Protein AF-A0A915CEX6-F1 (afdb_monomer)

Radius of gyration: 20.71 Å; Cα contacts (8 Å, |Δi|>4): 321; chains: 1; bounding box: 56×35×57 Å

Organism: Parascaris univalens (NCBI:txid6257)

Nearest PDB structures (foldseek):
  6yc6-assembly1_C  TM=5.435E-01  e=3.334E-02  Corynebacterium glutamicum
  2xzw-assembly2_F  TM=5.847E-01  e=6.814E-02  Synechococcus elongatus PCC 7942 = FACHB-805
  2xzw-assembly3_G  TM=5.885E-01  e=1.991E-01  Synechococcus elongatus PCC 7942 = FACHB-805
  1hwu-assembly3_B  TM=5.154E-01  e=1.478E-01  Herbaspirillum seropedicae
  2cz4-assembly1_A  TM=5.686E-01  e=2.113E-01  Thermus thermophilus HB8

Sequence (239 aa):
MKGSFDDGPAKNQKSNPIGKWYQPWFFKYVRGIAEKGSTTIEYIPIRDYYRRYSRSIFWGIQDILPFGNNAIFRYLLGWSTPPKISLLKLTAAISPLRRLLDCSYVFQDFLLPIANLDEALRILHDEMKVYPLWLCPFNLPSTPGIVRQRSGRNIMYVDVGVYGKSEKINFKPKEAIQHMDKFLRDVAGMQMLYADMYMDRSEFWEMFDSSLYEWLRVKYGCRSAFPDVYEKSFHGARC

Secondary structure (DSSP, 8-state):
------SS--TT--B--TTSTTSPPHHHHHHHHHHHT-----B--HHHHHTTTTTTTTTTHHHH-GGGGSHHHHHHHGGGPSPPHHHHHHHHTSHHHHHHHHHHEEEEEEEEEGGGHHHHHHHHHHHT--SSEEEEEEEE-S--SSB--SSSS-EEEEEEEEEEE--STT--HHHHHHHHHHHHHHTT-EE-TTS-----HHHHHHHB-HHHHHHHHHHTTHHHHS--HHHHH------

InterPro domains:
  IPR040165 Delta(24)-sterol reductase [PTHR10801] (1-236)

Foldseek 3Di:
DDDDDDPDDDPPADADACQQQLHAQLVVVVVVVVVVVDDDDHHYPPVSVVCSCVQCVNPAVCVVPVCCRPNVNSVPPSVCGPPDVVVVVVCCPPVVSVVVCQQFWFWWKKKFFPVCVVVLVVLCCVQFVADDKDKDKDWDALDDDFFDDDDSHTTIIIIITGGDGGPDDRHGRVVSVVVSLVVCLVRLMDIDLQGADPDDPVSNCSRTPCPVVVVVCVVVVVPVVDDDSCVVSHDDRSD

Solvent-accessible surface area (backbone atoms only — not comparable to full-atom values): 13968 Å² total; per-residue (Å²): 140,86,87,77,92,73,99,64,59,57,99,92,53,66,70,48,69,64,66,43,48,57,46,60,48,48,67,61,48,53,46,59,44,59,76,66,73,56,94,82,89,82,38,58,48,67,71,31,61,78,46,46,34,60,54,27,57,60,61,52,42,43,80,80,37,71,64,54,73,36,67,68,45,11,64,77,52,23,78,61,49,51,70,58,68,70,59,57,50,54,59,53,62,41,64,74,55,29,53,54,43,58,47,37,41,44,65,44,44,40,35,30,42,50,89,48,45,69,61,50,54,50,51,45,49,77,51,42,38,51,73,71,70,42,78,47,78,45,79,45,67,66,58,95,54,56,63,48,79,90,76,84,48,70,43,56,27,26,38,43,32,39,56,40,61,43,73,47,82,87,51,51,56,68,62,38,48,54,53,50,52,51,52,24,54,78,63,68,11,39,70,52,69,87,33,87,46,86,67,52,74,67,62,49,52,69,34,29,32,57,66,68,55,52,52,50,29,62,77,70,55,33,71,83,76,44,80,52,70,64,66,73,30,54,48,76,73,89,117

Mean predicted aligned error: 6.28 Å

Structure (mmCIF, N/CA/C/O backbone):
data_AF-A0A915CEX6-F1
#
_entry.id   AF-A0A915CEX6-F1
#
loop_
_atom_site.group_PDB
_atom_site.id
_atom_site.type_symbol
_atom_site.label_atom_id
_atom_site.label_alt_id
_atom_site.label_comp_id
_atom_site.label_asym_id
_atom_site.label_entity_id
_atom_site.label_seq_id
_atom_site.pdbx_PDB_ins_code
_atom_site.Cartn_x
_atom_site.Cartn_y
_atom_site.Cartn_z
_atom_site.occupancy
_atom_site.B_iso_or_equiv
_atom_site.auth_seq_id
_atom_site.auth_comp_id
_atom_site.auth_asym_id
_atom_site.auth_atom_id
_atom_site.pdbx_PDB_model_num
ATOM 1 N N . MET A 1 1 ? -16.481 -4.895 5.272 1.00 80.25 1 MET A N 1
ATOM 2 C CA . MET A 1 1 ? -17.229 -3.643 5.528 1.00 80.25 1 MET A CA 1
ATOM 3 C C . MET A 1 1 ? -17.964 -3.273 4.250 1.00 80.25 1 MET A C 1
ATOM 5 O O . MET A 1 1 ? -17.347 -3.333 3.197 1.00 80.25 1 MET A O 1
ATOM 9 N N . LYS A 1 2 ? -19.260 -2.969 4.320 1.00 87.44 2 LYS A N 1
ATOM 10 C CA . LYS A 1 2 ? -20.064 -2.472 3.191 1.00 87.44 2 LYS A CA 1
ATOM 11 C C . LYS A 1 2 ? -20.638 -1.113 3.593 1.00 87.44 2 LYS A C 1
ATOM 13 O O . LYS A 1 2 ? -20.804 -0.878 4.788 1.00 87.44 2 LYS A O 1
ATOM 18 N N . GLY A 1 3 ? -20.915 -0.241 2.631 1.00 87.94 3 GLY A N 1
ATOM 19 C CA . GLY A 1 3 ? -21.497 1.070 2.904 1.00 87.94 3 GLY A CA 1
ATOM 20 C C . GLY A 1 3 ? -22.214 1.639 1.687 1.00 87.94 3 GLY A C 1
ATOM 21 O O . GLY A 1 3 ? -21.862 1.316 0.554 1.00 87.94 3 GLY A O 1
ATOM 22 N N . SER A 1 4 ? -23.210 2.476 1.948 1.00 91.81 4 SER A N 1
ATOM 23 C CA . SER A 1 4 ? -23.951 3.278 0.975 1.00 91.81 4 SER A CA 1
ATOM 24 C C . SER A 1 4 ? -23.970 4.731 1.445 1.00 91.81 4 SER A C 1
ATOM 26 O O . SER A 1 4 ? -23.850 4.996 2.642 1.00 91.81 4 SER A O 1
ATOM 28 N N . PHE A 1 5 ? -24.089 5.671 0.508 1.00 92.88 5 PHE A N 1
ATOM 29 C CA . PHE A 1 5 ? -24.341 7.066 0.860 1.00 92.88 5 PHE A CA 1
ATOM 30 C C . PHE A 1 5 ? -25.792 7.230 1.323 1.00 92.88 5 PHE A C 1
ATOM 32 O O . PHE A 1 5 ? -26.679 6.549 0.813 1.00 92.88 5 PHE A O 1
ATOM 39 N N . ASP A 1 6 ? -25.997 8.112 2.296 1.00 90.50 6 ASP A N 1
ATOM 40 C CA . ASP A 1 6 ? -27.293 8.430 2.894 1.00 90.50 6 ASP A CA 1
ATOM 41 C C . ASP A 1 6 ? -27.307 9.927 3.251 1.00 90.50 6 ASP A C 1
ATOM 43 O O . ASP A 1 6 ? -26.252 10.497 3.560 1.00 90.50 6 ASP A O 1
ATOM 47 N N . ASP A 1 7 ? -28.481 10.553 3.212 1.00 89.69 7 ASP A N 1
ATOM 48 C CA . ASP A 1 7 ? -28.683 11.967 3.545 1.00 89.69 7 ASP A CA 1
ATOM 49 C C . ASP A 1 7 ? -28.600 12.220 5.059 1.00 89.69 7 ASP A C 1
ATOM 51 O O . ASP A 1 7 ? -28.373 13.350 5.504 1.00 89.69 7 ASP A O 1
ATOM 55 N N . GLY A 1 8 ? -28.732 11.175 5.881 1.00 83.69 8 GLY A N 1
ATOM 56 C CA . GLY A 1 8 ? -28.522 11.283 7.319 1.00 83.69 8 GLY A CA 1
ATOM 57 C C . GLY A 1 8 ? -28.929 10.036 8.102 1.00 83.69 8 GLY A C 1
ATOM 58 O O . GLY A 1 8 ? -29.517 9.108 7.561 1.00 83.69 8 GLY A O 1
ATOM 59 N N . PRO A 1 9 ? -28.620 9.984 9.407 1.00 87.88 9 PRO A N 1
ATOM 60 C CA . PRO A 1 9 ? -29.082 8.890 10.247 1.00 87.88 9 PRO A CA 1
ATOM 61 C C . PRO A 1 9 ? -30.613 8.884 10.365 1.00 87.88 9 PRO A C 1
ATOM 63 O O . PRO A 1 9 ? -31.238 9.936 10.511 1.00 87.88 9 PRO A O 1
ATOM 66 N N . ALA A 1 10 ? -31.216 7.691 10.379 1.00 84.44 10 ALA A N 1
ATOM 67 C CA . ALA A 1 10 ? -32.634 7.527 10.697 1.00 84.44 10 ALA A CA 1
ATOM 68 C C . ALA A 1 10 ? -32.975 8.151 12.068 1.00 84.44 10 ALA A C 1
ATOM 70 O O . ALA A 1 10 ? -32.112 8.240 12.940 1.00 84.44 10 ALA A O 1
ATOM 71 N N . LYS A 1 11 ? -34.245 8.528 12.305 1.00 80.06 11 LYS A N 1
ATOM 72 C CA . LYS A 1 11 ? -34.684 9.297 13.500 1.00 80.06 11 LYS A CA 1
ATOM 73 C C . LYS A 1 11 ? -34.209 8.747 14.861 1.00 80.06 11 LYS A C 1
ATOM 75 O O . LYS A 1 11 ? -34.059 9.524 15.796 1.00 80.06 11 LYS A O 1
ATOM 80 N N . ASN A 1 12 ? -33.950 7.441 14.969 1.00 83.81 12 ASN A N 1
ATOM 81 C CA . ASN A 1 12 ? -33.507 6.775 16.203 1.00 83.81 12 ASN A CA 1
ATOM 82 C C . ASN A 1 12 ? -32.014 6.395 16.211 1.00 83.81 12 ASN A C 1
ATOM 84 O O . ASN A 1 12 ? -31.548 5.727 17.133 1.00 83.81 12 ASN A O 1
ATOM 88 N N . GLN A 1 13 ? -31.256 6.781 15.187 1.00 85.56 13 GLN A N 1
ATOM 89 C CA . GLN A 1 13 ? -29.836 6.480 15.047 1.00 85.56 13 GLN A CA 1
ATOM 90 C C . GLN A 1 13 ? -29.018 7.765 15.160 1.00 85.56 13 GLN A C 1
ATOM 92 O O . GLN A 1 13 ? -29.480 8.865 14.864 1.00 85.56 13 GLN A O 1
ATOM 97 N N . LYS A 1 14 ? -27.783 7.633 15.643 1.00 88.31 14 LYS A N 1
ATOM 98 C CA . LYS A 1 14 ? -26.860 8.759 15.785 1.00 88.31 14 LYS A CA 1
ATOM 99 C C . LYS A 1 14 ? -25.726 8.620 14.790 1.00 88.31 14 LYS A C 1
ATOM 101 O O . LYS A 1 14 ? -25.271 7.517 14.494 1.00 88.31 14 LYS A O 1
ATOM 106 N N . SER A 1 15 ? -25.250 9.765 14.317 1.00 91.81 15 SER A N 1
ATOM 107 C CA . SER A 1 15 ? -24.000 9.820 13.575 1.00 91.81 15 SER A CA 1
ATOM 108 C C . SER A 1 15 ? -22.826 9.479 14.500 1.00 91.81 15 SER A C 1
ATOM 110 O O . SER A 1 15 ? -22.765 9.969 15.629 1.00 91.81 15 SER A O 1
ATOM 112 N N . ASN A 1 16 ? -21.900 8.651 14.021 1.00 93.38 16 ASN A N 1
ATOM 113 C CA . ASN A 1 16 ? -20.647 8.294 14.670 1.00 93.38 16 ASN A CA 1
ATOM 114 C C . ASN A 1 16 ? -19.491 9.125 14.074 1.00 93.38 16 ASN A C 1
ATOM 116 O O . ASN A 1 16 ? -18.946 8.763 13.025 1.00 93.38 16 ASN A O 1
ATOM 120 N N . PRO A 1 17 ? -19.096 10.248 14.705 1.00 93.62 17 PRO A N 1
ATOM 121 C CA . PRO A 1 17 ? -18.001 11.079 14.225 1.00 93.62 17 PRO A CA 1
ATOM 122 C C . PRO A 1 17 ? -16.647 10.459 14.600 1.00 93.62 17 PRO A C 1
ATOM 124 O O . PRO A 1 17 ? -15.971 10.899 15.539 1.00 93.62 17 PRO A O 1
ATOM 127 N N . ILE A 1 18 ? -16.230 9.434 13.854 1.00 94.06 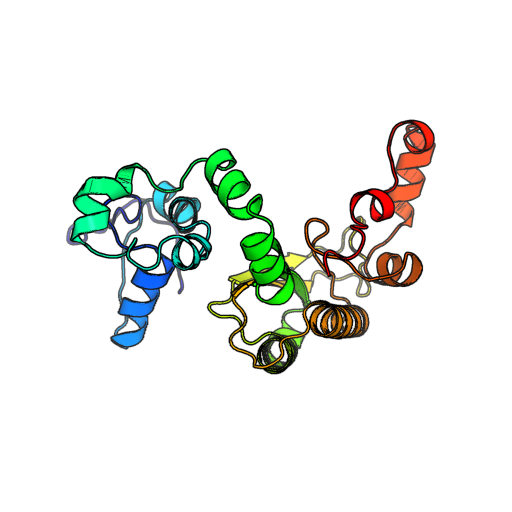18 ILE A N 1
ATOM 128 C CA . ILE A 1 18 ? -14.948 8.734 14.054 1.00 94.06 18 ILE A CA 1
ATOM 129 C C . ILE A 1 18 ? -13.731 9.667 13.907 1.00 94.06 18 ILE A C 1
ATOM 131 O O . ILE A 1 18 ? -12.632 9.342 14.345 1.00 94.06 18 ILE A O 1
ATOM 135 N N . GLY A 1 19 ? -13.913 10.852 13.316 1.00 91.06 19 GLY A N 1
ATOM 136 C CA . GLY A 1 19 ? -12.878 11.861 13.115 1.00 91.06 19 GLY A CA 1
ATOM 137 C C . GLY A 1 19 ? -12.584 12.734 14.340 1.00 91.06 19 GLY A C 1
ATOM 138 O O . GLY A 1 19 ? -11.807 13.688 14.230 1.00 91.06 19 GLY A O 1
ATOM 139 N N . LYS A 1 20 ? -13.141 12.467 15.527 1.00 93.31 20 LYS A N 1
ATOM 140 C CA . LYS A 1 20 ? -12.811 13.207 16.770 1.00 93.31 20 LYS A CA 1
ATOM 141 C C . LYS A 1 20 ? -11.503 12.709 17.399 1.00 93.31 20 LYS A C 1
ATOM 143 O O . LYS A 1 20 ? -11.192 11.531 17.318 1.00 93.31 20 LYS A O 1
ATOM 148 N N . TRP A 1 21 ? -10.691 13.604 17.971 1.00 90.38 21 TRP A N 1
ATOM 149 C CA . TRP A 1 21 ? -9.302 13.280 18.377 1.00 90.38 21 TRP A CA 1
ATOM 150 C C . TRP A 1 21 ? -9.201 12.262 19.509 1.00 90.38 21 TRP A C 1
ATOM 152 O O . TRP A 1 21 ? -8.209 11.549 19.603 1.00 90.38 21 TRP A O 1
ATOM 162 N N . TYR A 1 22 ? -10.245 12.166 20.327 1.00 92.25 22 TYR A N 1
ATOM 163 C CA . TYR A 1 22 ? -10.345 11.184 21.398 1.00 92.25 22 TYR A CA 1
ATOM 164 C C . TYR A 1 22 ? -10.815 9.799 20.915 1.00 92.25 22 TYR A C 1
ATOM 166 O O . TYR A 1 22 ? -10.760 8.840 21.689 1.00 92.25 22 TYR A O 1
ATOM 174 N N . GLN A 1 23 ? -11.280 9.672 19.666 1.00 94.56 23 GLN A N 1
ATOM 175 C CA . GLN A 1 23 ? -11.759 8.400 19.118 1.00 94.56 23 GLN A CA 1
ATOM 176 C C . GLN A 1 23 ? -10.597 7.447 18.835 1.00 94.56 23 GLN A C 1
ATOM 178 O O . GLN A 1 23 ? -9.510 7.905 18.470 1.00 94.56 23 GLN A O 1
ATOM 183 N N . PRO A 1 24 ? -10.800 6.125 18.976 1.00 94.88 24 PRO A N 1
ATOM 184 C CA . PRO A 1 24 ? -9.803 5.145 18.573 1.00 94.88 24 PRO A CA 1
ATOM 185 C C . PRO A 1 24 ? -9.406 5.310 17.105 1.00 94.88 24 PRO A C 1
ATOM 187 O O . PRO A 1 24 ? -10.216 5.709 16.268 1.00 94.88 24 PRO A O 1
ATOM 190 N N . TRP A 1 25 ? -8.168 4.948 16.769 1.00 94.38 25 TRP A N 1
ATOM 191 C CA . TRP A 1 25 ? -7.757 4.878 15.367 1.00 94.38 25 TRP A CA 1
ATOM 192 C C . TRP A 1 25 ? -8.643 3.903 14.594 1.00 94.38 25 TRP A C 1
ATOM 194 O O . TRP A 1 25 ? -8.975 2.830 15.101 1.00 94.38 25 TRP A O 1
ATOM 204 N N . PHE A 1 26 ? -8.989 4.250 13.354 1.00 94.00 26 PHE A N 1
ATOM 205 C CA . PHE A 1 26 ? -10.014 3.535 12.593 1.00 94.00 26 PHE A CA 1
ATOM 206 C C . PHE A 1 26 ? -9.753 2.026 12.475 1.00 94.00 26 PHE A C 1
ATOM 208 O O . PHE A 1 26 ? -10.650 1.225 12.707 1.00 94.00 26 PHE A O 1
ATOM 215 N N . PHE A 1 27 ? -8.518 1.602 12.200 1.00 92.69 27 PHE A N 1
ATOM 216 C CA . PHE A 1 27 ? -8.206 0.172 12.083 1.00 92.69 27 PHE A CA 1
ATOM 217 C C . PHE A 1 27 ? -8.347 -0.591 13.416 1.00 92.69 27 PHE A C 1
ATOM 219 O O . PHE A 1 27 ? -8.769 -1.746 13.420 1.00 92.69 27 PHE A O 1
ATOM 226 N N . LYS A 1 28 ? -8.054 0.048 14.561 1.00 94.06 28 LYS A N 1
ATOM 227 C CA . LYS A 1 28 ? -8.298 -0.528 15.897 1.00 94.06 28 LYS A CA 1
ATOM 228 C C . LYS A 1 28 ? -9.786 -0.557 16.223 1.00 94.06 28 LYS A C 1
ATOM 230 O O . LYS A 1 28 ? -10.257 -1.523 16.811 1.00 94.06 28 LYS A O 1
ATOM 235 N N . TYR A 1 29 ? -10.513 0.481 15.816 1.00 93.62 29 TYR A N 1
ATOM 236 C CA . TYR A 1 29 ? -11.962 0.553 15.952 1.00 93.62 29 TYR A CA 1
ATOM 237 C C . TYR A 1 29 ? -12.653 -0.602 15.217 1.00 93.62 29 TYR A C 1
ATOM 239 O O . TYR A 1 29 ? -13.406 -1.363 15.819 1.00 93.62 29 TYR A O 1
ATOM 247 N N . VAL A 1 30 ? -12.316 -0.792 13.939 1.00 92.75 30 VAL A N 1
ATOM 248 C CA . VAL A 1 30 ? -12.856 -1.878 13.110 1.00 92.75 30 VAL A CA 1
ATOM 249 C C . VAL A 1 30 ? -12.441 -3.248 13.638 1.00 92.75 30 VAL A C 1
ATOM 251 O O . VAL A 1 30 ? -13.273 -4.150 13.662 1.00 92.75 30 VAL A O 1
ATOM 254 N N . ARG A 1 31 ? -11.198 -3.407 14.119 1.00 92.50 31 ARG A N 1
ATOM 255 C CA . ARG A 1 31 ? -10.757 -4.646 14.779 1.00 92.50 31 ARG A CA 1
ATOM 256 C C . ARG A 1 31 ? -11.649 -4.991 15.974 1.00 92.50 31 ARG A C 1
ATOM 258 O O . ARG A 1 31 ? -12.133 -6.111 16.045 1.00 92.50 31 ARG A O 1
ATOM 265 N N . GLY A 1 32 ? -11.933 -4.025 16.848 1.00 93.25 32 GLY A N 1
ATOM 266 C CA . GLY A 1 32 ? -12.806 -4.248 18.003 1.00 93.25 32 GLY A CA 1
ATOM 267 C C . GLY A 1 32 ? -14.255 -4.588 17.631 1.00 93.25 32 GLY A C 1
ATOM 268 O O . GLY A 1 32 ? -14.936 -5.266 18.393 1.00 93.25 32 GLY A O 1
ATOM 269 N N . ILE A 1 33 ? -14.744 -4.148 16.465 1.00 92.81 33 ILE A N 1
ATOM 270 C CA . ILE A 1 33 ? -16.037 -4.601 15.924 1.00 92.81 33 ILE A CA 1
ATOM 271 C C . ILE A 1 33 ? -15.928 -6.046 15.424 1.00 92.81 33 ILE A C 1
ATOM 273 O O . ILE A 1 33 ? -16.786 -6.864 15.742 1.00 92.81 33 ILE A O 1
ATOM 277 N N . ALA A 1 34 ? -14.872 -6.368 14.673 1.00 91.88 34 ALA A N 1
ATOM 278 C CA . ALA A 1 34 ? -14.655 -7.705 14.126 1.00 91.88 34 ALA A CA 1
ATOM 279 C C . ALA A 1 34 ? -14.511 -8.770 15.228 1.00 91.88 34 ALA A C 1
ATOM 281 O O . ALA A 1 34 ? -15.116 -9.831 15.129 1.00 91.88 34 ALA A O 1
ATOM 282 N N . GLU A 1 35 ? -13.783 -8.462 16.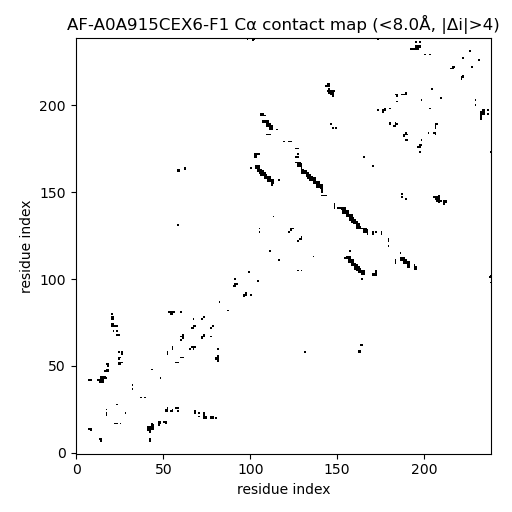305 1.00 94.44 35 GLU A N 1
ATOM 283 C CA . GLU A 1 35 ? -13.585 -9.352 17.461 1.00 94.44 35 GLU A CA 1
ATOM 284 C C . GLU A 1 35 ? -14.887 -9.662 18.215 1.00 94.44 35 GLU A C 1
ATOM 286 O O . GLU A 1 35 ? -15.013 -10.731 18.804 1.00 94.44 35 GLU A O 1
ATOM 291 N N . LYS A 1 36 ? -15.884 -8.768 18.171 1.00 92.94 36 LYS A N 1
ATOM 292 C CA . LYS A 1 36 ? -17.210 -9.029 18.757 1.00 92.94 36 LYS A CA 1
ATOM 293 C C . LYS A 1 36 ? -18.034 -10.028 17.945 1.00 92.94 36 LYS A C 1
ATOM 295 O O . LYS A 1 36 ? -19.010 -10.557 18.465 1.00 92.94 36 LYS A O 1
ATOM 300 N N . GLY A 1 37 ? -17.712 -10.226 16.664 1.00 88.31 37 GLY A N 1
ATOM 301 C CA . GLY A 1 37 ? -18.458 -11.105 15.759 1.00 88.31 37 GLY A CA 1
ATOM 302 C C . GLY A 1 37 ? -19.890 -10.650 15.438 1.00 88.31 37 GLY A C 1
ATOM 303 O O . GLY A 1 37 ? -20.620 -11.368 14.761 1.00 88.31 37 GLY A O 1
ATOM 304 N N . SER A 1 38 ? -20.315 -9.469 15.899 1.00 88.44 38 SER A N 1
ATOM 305 C CA . SER A 1 38 ? -21.658 -8.932 15.669 1.00 88.44 38 SER A CA 1
ATOM 306 C C . SER A 1 38 ? -21.700 -8.009 14.453 1.00 88.44 38 SER A C 1
ATOM 308 O O . SER A 1 38 ? -20.782 -7.218 14.229 1.00 88.44 38 SER A O 1
ATOM 310 N N . THR A 1 39 ? -22.808 -8.030 13.709 1.00 90.00 39 THR A N 1
ATOM 311 C CA . THR A 1 39 ? -23.049 -7.028 12.662 1.00 90.00 39 THR A CA 1
ATOM 312 C C . THR A 1 39 ? -23.384 -5.684 13.306 1.00 90.00 39 THR A C 1
ATOM 314 O O . THR A 1 39 ? -24.391 -5.563 13.999 1.00 90.00 39 THR A O 1
ATOM 317 N N . THR A 1 40 ? -22.555 -4.672 13.052 1.00 90.69 40 THR A N 1
ATOM 318 C CA . THR A 1 40 ? -22.764 -3.297 13.524 1.00 90.69 40 THR A CA 1
ATOM 319 C C . THR A 1 40 ? -23.077 -2.391 12.336 1.00 90.69 40 THR A C 1
ATOM 321 O O . THR A 1 40 ? -22.339 -2.385 11.351 1.00 90.69 40 THR A O 1
ATOM 324 N N . ILE A 1 41 ? -24.162 -1.618 12.432 1.00 91.00 41 ILE A N 1
ATOM 325 C CA . ILE A 1 41 ? -24.551 -0.603 11.444 1.00 91.00 41 ILE A CA 1
ATOM 326 C C . ILE A 1 41 ? -24.332 0.776 12.066 1.00 91.00 41 ILE A C 1
ATOM 328 O O . ILE A 1 41 ? -24.828 1.048 13.159 1.00 91.00 41 ILE A O 1
ATOM 332 N N . GLU A 1 42 ? -23.599 1.646 11.371 1.00 92.06 42 GLU A N 1
ATOM 333 C CA . GLU A 1 42 ? -23.249 2.987 11.849 1.00 92.06 42 GLU A CA 1
ATOM 334 C C . GLU A 1 42 ? -23.341 4.021 10.731 1.00 92.06 42 GLU A C 1
ATOM 336 O O . GLU A 1 42 ? -23.016 3.732 9.580 1.00 92.06 42 GLU A O 1
ATOM 341 N N . TYR A 1 43 ? -23.706 5.252 11.092 1.00 93.56 43 TYR A N 1
ATOM 342 C CA . TYR A 1 43 ? -23.733 6.389 10.172 1.00 93.56 43 TYR A CA 1
ATOM 343 C C . TYR A 1 43 ? -22.509 7.245 10.412 1.00 93.56 43 TYR A C 1
ATOM 345 O O . TYR A 1 43 ? -22.415 7.930 11.428 1.00 93.56 43 TYR A O 1
ATOM 353 N N . ILE A 1 44 ? -21.566 7.230 9.483 1.00 94.44 44 ILE A N 1
ATOM 354 C CA . ILE A 1 44 ? -20.315 7.970 9.623 1.00 94.44 44 ILE A CA 1
ATOM 355 C C . ILE A 1 44 ? -20.399 9.220 8.744 1.00 94.44 44 ILE A C 1
ATOM 357 O O . ILE A 1 44 ? -20.721 9.096 7.562 1.00 94.44 44 ILE A O 1
ATOM 361 N N . PRO A 1 45 ? -20.088 10.425 9.263 1.00 94.75 45 PRO A N 1
ATOM 362 C CA . PRO A 1 45 ? -19.989 11.608 8.422 1.00 94.75 45 PRO A CA 1
ATOM 363 C C . PRO A 1 45 ? -19.029 11.361 7.254 1.00 94.75 45 PRO A C 1
ATOM 365 O O . PRO A 1 45 ? -17.897 10.921 7.467 1.00 94.7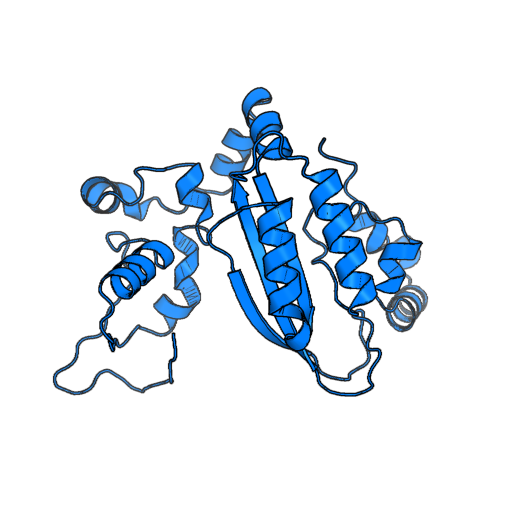5 45 PRO A O 1
ATOM 368 N N . ILE A 1 46 ? -19.438 11.711 6.032 1.00 93.44 46 ILE A N 1
ATOM 369 C CA . ILE A 1 46 ? -18.639 11.511 4.808 1.00 93.44 46 ILE A CA 1
ATOM 370 C C . ILE A 1 46 ? -17.197 12.011 4.969 1.00 93.44 46 ILE A C 1
ATOM 372 O O . ILE A 1 46 ? -16.240 11.320 4.618 1.00 93.44 46 ILE A O 1
ATOM 376 N N . ARG A 1 47 ? -17.026 13.201 5.557 1.00 93.44 47 ARG A N 1
ATOM 377 C CA . ARG A 1 47 ? -15.703 13.796 5.785 1.00 93.44 47 ARG A CA 1
ATOM 378 C C . ARG A 1 47 ? -14.830 12.936 6.698 1.00 93.44 47 ARG A C 1
ATOM 380 O O . ARG A 1 47 ? -13.632 12.803 6.449 1.00 93.44 47 ARG A O 1
ATOM 387 N N . ASP A 1 48 ? -15.422 12.381 7.748 1.00 94.81 48 ASP A N 1
ATOM 388 C CA . ASP A 1 48 ? -14.721 11.548 8.719 1.00 94.81 48 ASP A CA 1
ATOM 389 C C . ASP A 1 48 ? -14.347 10.204 8.087 1.00 94.81 48 ASP A C 1
ATOM 391 O O . ASP A 1 48 ? -13.223 9.740 8.267 1.00 94.81 48 ASP A O 1
ATOM 395 N N . TYR A 1 49 ? -15.232 9.629 7.266 1.00 93.31 49 TYR A N 1
ATOM 396 C CA . TYR A 1 49 ? -14.939 8.405 6.525 1.00 93.31 49 TYR A CA 1
ATOM 397 C C . TYR A 1 49 ? -13.799 8.598 5.516 1.00 93.31 49 TYR A C 1
ATOM 399 O O . TYR A 1 49 ? -12.863 7.798 5.490 1.00 93.31 49 TYR A O 1
ATOM 407 N N . TYR A 1 50 ? -13.794 9.675 4.725 1.00 92.44 50 TYR A N 1
ATOM 408 C CA . TYR A 1 50 ? -12.692 9.932 3.788 1.00 92.44 50 TYR A CA 1
ATOM 409 C C . TYR A 1 50 ? -11.347 10.150 4.490 1.00 92.44 50 TYR A C 1
ATOM 411 O O . TYR A 1 50 ? -10.311 9.738 3.977 1.00 92.44 50 TYR A O 1
ATOM 419 N N . ARG A 1 51 ? -11.350 10.742 5.689 1.00 92.69 51 ARG A N 1
ATOM 420 C CA . ARG A 1 51 ? -10.135 11.028 6.473 1.00 92.69 51 ARG A CA 1
ATOM 421 C C . ARG A 1 51 ? -9.829 9.986 7.552 1.00 92.69 51 ARG A C 1
ATOM 423 O O . ARG A 1 51 ? -8.974 10.226 8.405 1.00 92.69 51 ARG A O 1
ATOM 430 N N . ARG A 1 52 ? -10.487 8.824 7.521 1.00 93.75 52 ARG A N 1
ATOM 431 C CA . ARG A 1 52 ? -10.432 7.802 8.585 1.00 93.75 52 ARG A CA 1
ATOM 432 C C . ARG A 1 52 ? -9.018 7.319 8.935 1.00 93.75 52 ARG A C 1
ATOM 434 O O . ARG A 1 52 ? -8.760 6.959 10.078 1.00 93.75 52 ARG A O 1
ATOM 441 N N . TYR A 1 53 ? -8.092 7.374 7.980 1.00 91.62 53 TYR A N 1
ATOM 442 C CA . TYR A 1 53 ? -6.696 6.966 8.156 1.00 91.62 53 TYR A CA 1
ATOM 443 C C . TYR A 1 53 ? -5.725 8.121 8.419 1.00 91.62 53 TYR A C 1
ATOM 445 O O . TYR A 1 53 ? -4.563 7.875 8.732 1.00 91.62 53 TYR A O 1
ATOM 453 N N . SER A 1 54 ? -6.162 9.381 8.317 1.00 89.12 54 SER A N 1
ATOM 454 C CA . SER A 1 54 ? -5.254 10.534 8.370 1.00 89.12 54 SER A CA 1
ATOM 455 C C . SER A 1 54 ? -4.561 10.683 9.725 1.00 89.12 54 SER A C 1
ATOM 457 O O . SER A 1 54 ? -3.374 10.982 9.770 1.00 89.12 54 SER A O 1
ATOM 459 N N . ARG A 1 55 ? -5.271 10.449 10.839 1.00 86.94 55 ARG A N 1
ATOM 460 C CA . ARG A 1 55 ? -4.684 10.585 12.185 1.00 86.94 55 ARG A CA 1
ATOM 461 C C . ARG A 1 55 ? -3.697 9.495 12.548 1.00 86.94 55 ARG A C 1
ATOM 463 O O . ARG A 1 55 ? -2.758 9.757 13.292 1.00 86.94 55 ARG A O 1
ATOM 470 N N . SER A 1 56 ? -3.933 8.290 12.048 1.00 87.88 56 SER A N 1
ATOM 471 C CA . SER A 1 56 ? -3.096 7.134 12.333 1.00 87.88 56 SER A CA 1
ATOM 472 C C . SER A 1 56 ? -2.054 6.853 11.259 1.00 87.88 56 SER A C 1
ATOM 474 O O . SER A 1 56 ? -1.302 5.894 11.408 1.00 87.88 56 SER A O 1
ATOM 476 N N . ILE A 1 57 ? -2.006 7.678 10.202 1.00 87.38 57 ILE A N 1
ATOM 477 C CA . ILE A 1 57 ? -1.180 7.455 9.010 1.00 87.38 57 ILE A CA 1
ATOM 478 C C . ILE A 1 57 ? -1.378 6.001 8.554 1.00 87.38 57 ILE A C 1
ATOM 480 O O . ILE A 1 57 ? -0.480 5.168 8.647 1.00 87.38 57 ILE A O 1
ATOM 484 N N . PHE A 1 58 ? -2.625 5.679 8.195 1.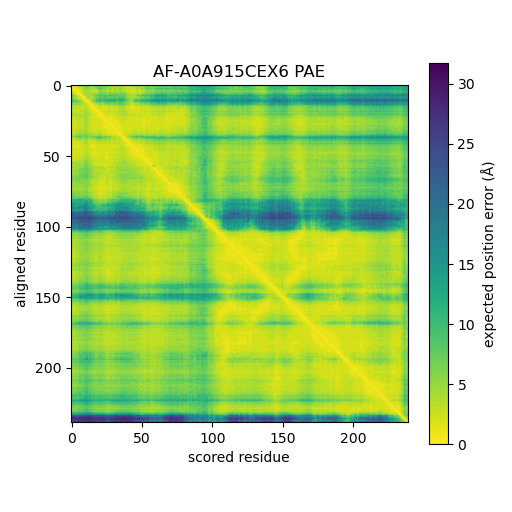00 86.38 58 PHE A N 1
ATOM 485 C CA . PHE A 1 58 ? -3.130 4.305 8.088 1.00 86.38 58 PHE A CA 1
ATOM 486 C C . PHE A 1 58 ? -3.098 3.590 9.442 1.00 86.38 58 PHE A C 1
ATOM 488 O O . PHE A 1 58 ? -4.056 3.694 10.214 1.00 86.38 58 PHE A O 1
ATOM 495 N N . TRP A 1 59 ? -1.991 2.934 9.761 1.00 89.06 59 TRP A N 1
ATOM 496 C CA . TRP A 1 59 ? -1.685 2.342 11.066 1.00 89.06 59 TRP A CA 1
ATOM 497 C C . TRP A 1 59 ? -0.226 2.556 11.481 1.00 89.06 59 TRP A C 1
ATOM 499 O O . TRP A 1 59 ? 0.145 2.156 12.582 1.00 89.06 59 TRP A O 1
ATOM 509 N N . GLY A 1 60 ? 0.584 3.237 10.661 1.00 82.25 60 GLY A N 1
ATOM 510 C CA . GLY A 1 60 ? 2.020 3.403 10.899 1.00 82.25 60 GLY A CA 1
ATOM 511 C C . GLY A 1 60 ? 2.349 4.197 12.164 1.00 82.25 60 GLY A C 1
ATOM 512 O O . GLY A 1 60 ? 3.414 4.017 12.746 1.00 82.25 60 GLY A O 1
ATOM 513 N N . ILE A 1 61 ? 1.424 5.029 12.664 1.00 82.75 61 ILE A N 1
ATOM 514 C CA . ILE A 1 61 ? 1.643 5.733 13.936 1.00 82.75 61 ILE A CA 1
ATOM 515 C C . ILE A 1 61 ? 1.769 4.770 15.126 1.00 82.75 61 ILE A C 1
ATOM 517 O O . ILE A 1 61 ? 2.363 5.144 16.132 1.00 82.75 61 ILE A O 1
ATOM 521 N N . GLN A 1 62 ? 1.211 3.556 15.042 1.00 84.94 62 GLN A N 1
ATOM 522 C CA . GLN A 1 62 ? 1.274 2.579 16.130 1.00 84.94 62 GLN A CA 1
ATOM 523 C C . GLN A 1 62 ? 2.714 2.157 16.417 1.00 84.94 62 GLN A C 1
ATOM 525 O O . GLN A 1 62 ? 3.062 1.936 17.570 1.00 84.94 62 GLN A O 1
ATOM 530 N N . ASP A 1 63 ? 3.547 2.079 15.388 1.00 79.06 63 ASP A N 1
ATOM 531 C CA . ASP A 1 63 ? 4.933 1.650 15.530 1.00 79.06 63 ASP A CA 1
ATOM 532 C C . ASP A 1 63 ? 5.808 2.732 16.181 1.00 79.06 63 ASP A C 1
ATOM 534 O O . ASP A 1 63 ? 6.755 2.435 16.905 1.00 79.06 63 ASP A O 1
ATOM 538 N N . ILE A 1 64 ? 5.446 4.000 15.977 1.00 78.62 64 ILE A N 1
ATOM 539 C CA . ILE A 1 64 ? 6.130 5.163 16.561 1.00 78.62 64 ILE A CA 1
ATOM 540 C C . ILE A 1 64 ? 5.597 5.459 17.965 1.00 78.62 64 ILE A C 1
ATOM 542 O O . ILE A 1 64 ? 6.345 5.838 18.864 1.00 78.62 64 ILE A O 1
ATOM 546 N N . LEU A 1 65 ? 4.290 5.291 18.156 1.00 84.38 65 LEU A N 1
ATOM 547 C CA . LEU A 1 65 ? 3.580 5.607 19.384 1.00 84.38 65 LEU A CA 1
ATOM 548 C C . LEU A 1 65 ? 2.649 4.445 19.783 1.00 84.38 65 LEU A C 1
ATOM 550 O O . LEU A 1 65 ? 1.426 4.574 19.675 1.00 84.38 65 LEU A O 1
ATOM 554 N N . PRO A 1 66 ? 3.182 3.317 20.296 1.00 85.81 66 PRO A N 1
ATOM 555 C CA . PRO A 1 66 ? 2.384 2.115 20.585 1.00 85.81 66 PRO A CA 1
ATOM 556 C C . PRO A 1 66 ? 1.240 2.350 21.576 1.00 85.81 66 PRO A C 1
ATOM 558 O O . PRO A 1 66 ? 0.153 1.786 21.442 1.00 85.81 66 PRO A O 1
ATOM 561 N N . PHE A 1 67 ? 1.454 3.243 22.543 1.00 88.00 67 PHE A N 1
ATOM 562 C CA . PHE A 1 67 ? 0.462 3.648 23.541 1.00 88.00 67 PHE A CA 1
ATOM 563 C C . PHE A 1 67 ? -0.486 4.757 23.054 1.00 88.00 67 PHE A C 1
ATOM 565 O O . PHE A 1 67 ? -1.391 5.159 23.785 1.00 88.00 67 PHE A O 1
ATOM 572 N N . GLY A 1 68 ? -0.321 5.251 21.823 1.00 87.19 68 GLY A N 1
ATOM 573 C CA . GLY A 1 68 ? -1.082 6.378 21.276 1.00 87.19 68 GLY A CA 1
ATOM 574 C C . GLY A 1 68 ? -2.584 6.116 21.151 1.00 87.19 68 GLY A C 1
ATOM 575 O O . GLY A 1 68 ? -3.382 7.050 21.124 1.00 87.19 68 GLY A O 1
ATOM 576 N N . ASN A 1 69 ? -2.988 4.844 21.140 1.00 91.25 69 ASN A N 1
ATOM 577 C CA . ASN A 1 69 ? -4.388 4.434 21.169 1.00 91.25 69 ASN A CA 1
ATOM 578 C C . ASN A 1 69 ? -4.911 4.149 22.595 1.00 91.25 69 ASN A C 1
ATOM 580 O O . ASN A 1 69 ? -5.961 3.527 22.757 1.00 91.25 69 ASN A O 1
ATOM 584 N N . ASN A 1 70 ? -4.215 4.571 23.650 1.00 93.31 70 ASN A N 1
ATOM 585 C CA . ASN A 1 70 ? -4.762 4.559 25.006 1.00 93.31 70 ASN A CA 1
ATOM 586 C C . ASN A 1 70 ? -5.800 5.689 25.167 1.00 93.31 70 ASN A C 1
ATOM 588 O O . ASN A 1 70 ? -5.594 6.796 24.672 1.00 93.31 70 ASN A O 1
ATOM 592 N N . ALA A 1 71 ? -6.913 5.433 25.863 1.00 93.56 71 ALA A N 1
ATOM 593 C CA . ALA A 1 71 ? -7.979 6.421 26.049 1.00 93.56 71 ALA A CA 1
ATOM 594 C C . ALA A 1 71 ? -7.497 7.715 26.732 1.00 93.56 71 ALA A C 1
ATOM 596 O O . ALA A 1 71 ? -7.862 8.804 26.288 1.00 93.56 71 ALA A O 1
ATOM 597 N N . ILE A 1 72 ? -6.632 7.600 27.746 1.00 93.88 72 ILE A N 1
ATOM 598 C CA . ILE A 1 72 ? -6.061 8.738 28.479 1.00 93.88 72 ILE A CA 1
ATOM 599 C C . ILE A 1 72 ? -5.189 9.572 27.537 1.00 93.88 72 ILE A C 1
ATOM 601 O O . ILE A 1 72 ? -5.362 10.786 27.436 1.00 93.88 72 ILE A O 1
ATOM 605 N N . PHE A 1 73 ? -4.306 8.914 26.779 1.00 92.94 73 PHE A N 1
ATOM 606 C CA . PHE A 1 73 ? -3.451 9.595 25.810 1.00 92.94 73 PHE A CA 1
ATOM 607 C C . PHE A 1 73 ? -4.277 10.323 24.744 1.00 92.94 73 PHE A C 1
ATOM 609 O O . PHE A 1 73 ? -4.048 11.502 24.483 1.00 92.94 73 PHE A O 1
ATOM 616 N N . ARG A 1 74 ? -5.268 9.653 24.141 1.00 93.62 74 ARG A N 1
ATOM 617 C CA . ARG A 1 74 ? -6.102 10.261 23.094 1.00 93.62 74 ARG A CA 1
ATOM 618 C C . ARG A 1 74 ? -6.884 11.470 23.601 1.00 93.62 74 ARG A C 1
ATOM 620 O O . ARG A 1 74 ? -7.048 12.437 22.859 1.00 93.62 74 ARG A O 1
ATOM 627 N N . TYR A 1 75 ? -7.352 11.430 24.846 1.00 93.62 75 TYR A N 1
ATOM 628 C CA . TYR A 1 75 ? -8.081 12.546 25.437 1.00 93.62 75 TYR A CA 1
ATOM 629 C C . TYR A 1 75 ? -7.171 13.758 25.690 1.00 93.62 75 TYR A C 1
ATOM 631 O O . TYR A 1 75 ? -7.529 14.872 25.312 1.00 93.62 75 TYR A O 1
ATOM 639 N N . LEU A 1 76 ? -5.979 13.537 26.257 1.00 93.50 76 LEU A N 1
ATOM 640 C CA . LEU A 1 76 ? -5.056 14.613 26.641 1.00 93.50 76 LEU A CA 1
ATOM 641 C C . LEU A 1 76 ? -4.217 15.153 25.472 1.00 93.50 76 LEU A C 1
ATOM 643 O O . LEU A 1 76 ? -4.023 16.360 25.349 1.00 93.50 76 LEU A O 1
ATOM 647 N N . LEU A 1 77 ? -3.715 14.265 24.611 1.00 91.62 77 LEU A N 1
ATOM 648 C CA . LEU A 1 77 ? -2.710 14.564 23.583 1.00 91.62 77 LEU A CA 1
ATOM 649 C C . LEU A 1 77 ? -3.116 14.111 22.174 1.00 91.62 77 LEU A C 1
ATOM 651 O O . LEU A 1 77 ? -2.402 14.399 21.214 1.00 91.62 77 LEU A O 1
ATOM 655 N N . GLY A 1 78 ? -4.268 13.456 21.996 1.00 88.00 78 GLY A N 1
ATOM 656 C CA . GLY A 1 78 ? -4.703 12.956 20.684 1.00 88.00 78 GLY A CA 1
ATOM 657 C C . GLY A 1 78 ? -4.882 14.053 19.628 1.00 88.00 78 GLY A C 1
ATOM 658 O O . GLY A 1 78 ? -4.707 13.798 18.436 1.00 88.00 78 GLY A O 1
ATOM 659 N N . TRP A 1 79 ? -5.157 15.294 20.043 1.00 89.44 79 TRP A N 1
ATOM 660 C CA . TRP A 1 79 ? -5.260 16.461 19.157 1.00 89.44 79 TRP A CA 1
ATOM 661 C C . TRP A 1 79 ? -3.939 16.819 18.453 1.00 89.44 79 TRP A C 1
ATOM 663 O O . TRP A 1 79 ? -3.970 17.481 17.419 1.00 89.44 79 TRP A O 1
ATOM 673 N N . SER A 1 80 ? -2.800 16.348 18.971 1.00 86.75 80 SER A N 1
ATOM 674 C CA . SER A 1 80 ? -1.472 16.526 18.367 1.00 86.75 80 SER A CA 1
ATOM 675 C C . SER A 1 80 ? -1.125 15.473 17.300 1.00 86.75 80 SER A C 1
ATOM 677 O O . SER A 1 80 ? -0.072 15.562 16.670 1.00 86.75 80 SER A O 1
ATOM 679 N N . THR A 1 81 ? -2.001 14.482 17.075 1.00 83.69 81 THR A N 1
ATOM 680 C CA . THR A 1 81 ? -1.814 13.432 16.058 1.00 83.69 81 THR A CA 1
ATOM 681 C C . THR A 1 81 ? -2.562 13.751 14.749 1.00 83.69 81 THR A C 1
ATOM 683 O O . THR A 1 81 ? -3.714 14.201 14.796 1.00 83.69 81 THR A O 1
ATOM 686 N N . PRO A 1 82 ? -1.956 13.508 13.567 1.00 79.31 82 PRO A N 1
ATOM 687 C CA . PRO A 1 82 ? -0.634 12.916 13.361 1.00 79.31 82 PRO A CA 1
ATOM 688 C C . PRO A 1 82 ? 0.497 13.936 13.615 1.00 79.31 82 PRO A C 1
ATOM 690 O O . PRO A 1 82 ? 0.312 15.129 13.360 1.00 79.31 82 PRO A O 1
ATOM 693 N N . PRO A 1 83 ? 1.675 13.494 14.094 1.00 75.62 83 PRO A N 1
ATOM 694 C CA . PRO A 1 83 ? 2.824 14.378 14.246 1.00 75.62 83 PRO A CA 1
ATOM 695 C C . PRO A 1 83 ? 3.236 14.972 12.894 1.00 75.62 83 PRO A C 1
ATOM 697 O O . PRO A 1 83 ? 3.074 14.350 11.842 1.00 75.62 83 PRO A O 1
ATOM 700 N N . LYS A 1 84 ? 3.804 16.185 12.915 1.00 77.56 84 LYS A N 1
ATOM 701 C CA . LYS A 1 84 ? 4.328 16.828 11.700 1.00 77.56 84 LYS A CA 1
ATOM 702 C C . LYS A 1 84 ? 5.350 15.913 11.019 1.00 77.56 84 LYS A C 1
ATOM 704 O O . LYS A 1 84 ? 6.193 15.318 11.684 1.00 77.56 84 LYS A O 1
ATOM 709 N N . ILE A 1 85 ? 5.336 15.880 9.685 1.00 69.31 85 ILE A N 1
ATOM 710 C CA . ILE A 1 85 ? 6.262 15.063 8.878 1.00 69.31 85 ILE A CA 1
ATOM 711 C C . ILE A 1 85 ? 7.730 15.359 9.221 1.00 69.31 85 ILE A C 1
ATOM 713 O O . ILE A 1 85 ? 8.559 14.457 9.206 1.00 69.31 85 ILE A O 1
ATOM 717 N N . SER A 1 86 ? 8.067 16.600 9.584 1.00 63.03 86 SER A N 1
ATOM 718 C CA . SER A 1 86 ? 9.415 16.961 10.039 1.00 63.03 86 SER A CA 1
ATOM 719 C C . SER A 1 86 ? 9.854 16.198 11.294 1.00 63.03 86 SER A C 1
ATOM 721 O O . SER A 1 86 ? 11.016 15.814 11.388 1.00 63.03 86 SER A O 1
ATOM 723 N N . LEU A 1 87 ? 8.933 15.923 12.222 1.00 69.12 87 LEU A N 1
ATOM 724 C CA . LEU A 1 87 ? 9.208 15.141 13.426 1.00 69.12 87 LEU A CA 1
ATOM 725 C C . LEU A 1 87 ? 9.424 13.659 13.085 1.00 69.12 87 LEU A C 1
ATOM 727 O O . LEU A 1 87 ? 10.349 13.044 13.603 1.00 69.12 87 LEU A O 1
ATOM 731 N N . LEU A 1 88 ? 8.637 13.119 12.149 1.00 68.75 88 LEU A N 1
ATOM 732 C CA . LEU A 1 88 ? 8.816 11.757 11.624 1.00 68.75 88 LEU A CA 1
ATOM 733 C C . LEU A 1 88 ? 10.167 11.592 10.908 1.00 68.75 88 LEU A C 1
ATOM 735 O O . LEU A 1 88 ? 10.860 10.586 11.064 1.00 68.75 88 LEU A O 1
ATOM 739 N N . LYS A 1 89 ? 10.577 12.607 10.140 1.00 64.38 89 LYS A N 1
ATOM 740 C CA . LYS A 1 89 ? 11.890 12.633 9.485 1.00 64.38 89 LYS A CA 1
ATOM 741 C C . LYS A 1 89 ? 13.029 12.693 10.497 1.00 64.38 89 LYS A C 1
ATOM 743 O O . LYS A 1 89 ? 14.043 12.043 10.282 1.00 64.38 89 LYS A O 1
ATOM 748 N N . LEU A 1 90 ? 12.856 13.421 11.601 1.00 63.53 90 LEU A N 1
ATOM 749 C CA . LEU A 1 90 ? 13.846 13.482 12.674 1.00 63.53 90 LEU A CA 1
ATOM 750 C C . LEU A 1 90 ? 14.034 12.114 13.344 1.00 63.53 90 LEU A C 1
ATOM 752 O O . LEU A 1 90 ? 15.168 11.698 13.559 1.00 63.53 90 LEU A O 1
ATOM 756 N N . THR A 1 91 ? 12.948 11.375 13.597 1.00 61.56 91 THR A N 1
ATOM 757 C CA . THR A 1 91 ? 13.047 10.007 14.133 1.00 61.56 91 THR A CA 1
ATOM 758 C C . THR A 1 91 ? 13.734 9.058 13.149 1.00 61.56 91 THR A C 1
ATOM 760 O O . THR A 1 91 ? 14.565 8.253 13.555 1.00 61.56 91 THR A O 1
ATOM 763 N N . ALA A 1 92 ? 13.478 9.205 11.846 1.00 58.41 92 ALA A N 1
ATOM 764 C CA . ALA A 1 92 ? 14.156 8.433 10.802 1.00 58.41 92 ALA A CA 1
ATOM 765 C C . ALA A 1 92 ? 15.613 8.876 10.539 1.00 58.41 92 ALA A C 1
ATOM 767 O O . ALA A 1 92 ? 16.357 8.156 9.880 1.00 58.41 92 ALA A O 1
ATOM 768 N N . ALA A 1 93 ? 16.040 10.044 11.030 1.00 53.38 93 ALA A N 1
ATOM 769 C CA . ALA A 1 93 ? 17.401 10.561 10.859 1.00 53.38 93 ALA A CA 1
ATOM 770 C C . ALA A 1 93 ? 18.395 10.027 11.908 1.00 53.38 93 ALA A C 1
ATOM 772 O O . ALA A 1 93 ? 19.601 10.210 11.757 1.00 53.38 93 ALA A O 1
ATOM 773 N N . ILE A 1 94 ? 17.918 9.348 12.954 1.00 57.25 94 ILE A N 1
ATOM 774 C CA . ILE A 1 94 ? 18.768 8.708 13.963 1.00 57.25 94 ILE A CA 1
ATOM 775 C C . ILE A 1 94 ? 19.327 7.408 13.357 1.00 57.25 94 ILE A C 1
ATOM 777 O O . ILE A 1 94 ? 18.609 6.418 13.235 1.00 57.25 94 ILE A O 1
ATOM 781 N N . SER A 1 95 ? 20.600 7.404 12.946 1.00 53.81 95 SER A N 1
ATOM 782 C CA . SER A 1 95 ? 21.202 6.371 12.076 1.00 53.81 95 SER A CA 1
ATOM 783 C C . SER A 1 95 ? 20.993 4.901 12.500 1.00 53.81 95 SER A C 1
ATOM 785 O O . SER A 1 95 ? 20.695 4.083 11.627 1.00 53.81 95 SER A O 1
ATOM 787 N N . PRO A 1 96 ? 21.084 4.518 13.791 1.00 56.78 96 PRO A N 1
ATOM 788 C CA . PRO A 1 96 ? 20.789 3.145 14.218 1.00 56.78 96 PRO A CA 1
ATOM 789 C C . PRO A 1 96 ? 19.311 2.772 14.051 1.00 56.78 96 PRO A C 1
ATOM 791 O O . PRO A 1 96 ? 18.988 1.652 13.659 1.00 56.78 96 PRO A O 1
ATOM 794 N N . LEU A 1 97 ? 18.413 3.727 14.312 1.00 60.00 97 LEU A N 1
ATOM 795 C CA . LEU A 1 97 ? 16.975 3.550 14.144 1.00 60.00 97 LEU A CA 1
ATOM 796 C C . LEU A 1 97 ? 16.621 3.475 12.658 1.00 60.00 97 LEU A C 1
ATOM 798 O O . LEU A 1 97 ? 15.822 2.635 12.273 1.00 60.00 97 LEU A O 1
ATOM 802 N N . ARG A 1 98 ? 17.288 4.266 11.812 1.00 62.19 98 ARG A N 1
ATOM 803 C CA . ARG A 1 98 ? 17.136 4.216 10.354 1.00 62.19 98 ARG A CA 1
ATOM 804 C C . ARG A 1 98 ? 17.458 2.841 9.777 1.00 62.19 98 ARG A C 1
ATOM 806 O O . ARG A 1 98 ? 16.644 2.304 9.045 1.00 62.19 98 ARG A O 1
ATOM 813 N N . ARG A 1 99 ? 18.585 2.234 10.162 1.00 62.16 99 ARG A N 1
ATOM 814 C CA . ARG A 1 99 ? 18.957 0.887 9.694 1.00 62.16 99 ARG A CA 1
ATOM 815 C C . ARG A 1 99 ? 17.982 -0.186 10.185 1.00 62.16 99 ARG A C 1
ATOM 817 O O . ARG A 1 99 ? 17.631 -1.085 9.435 1.00 62.16 99 ARG A O 1
ATOM 824 N N . LEU A 1 100 ? 17.511 -0.079 11.429 1.00 64.69 100 LEU A N 1
ATOM 825 C CA . LEU A 1 100 ? 16.463 -0.958 11.961 1.00 64.69 100 LEU A CA 1
ATOM 826 C C . LEU A 1 100 ? 15.144 -0.816 11.190 1.00 64.69 100 LEU A C 1
ATOM 828 O O . LEU A 1 100 ? 14.498 -1.827 10.917 1.00 64.69 100 LEU A O 1
ATOM 832 N N . LEU A 1 101 ? 14.765 0.416 10.838 1.00 66.81 101 LEU A N 1
ATOM 833 C CA . LEU A 1 101 ? 13.603 0.704 10.003 1.00 66.81 101 LEU A CA 1
ATOM 834 C C . LEU A 1 101 ? 13.799 0.117 8.598 1.00 66.81 101 LEU A C 1
ATOM 836 O O . LEU A 1 101 ? 12.988 -0.699 8.184 1.00 66.81 101 LEU A O 1
ATOM 840 N N . ASP A 1 102 ? 14.900 0.427 7.918 1.00 68.50 102 ASP A N 1
ATOM 841 C CA . ASP A 1 102 ? 15.163 -0.014 6.542 1.00 68.50 102 ASP A CA 1
ATOM 842 C C . ASP A 1 102 ? 15.283 -1.551 6.424 1.00 68.50 102 ASP A C 1
ATOM 844 O O . ASP A 1 102 ? 14.853 -2.128 5.430 1.00 68.50 102 ASP A O 1
ATOM 848 N N . CYS A 1 103 ? 15.810 -2.244 7.444 1.00 75.12 103 CYS A N 1
ATOM 849 C CA . CYS A 1 103 ? 15.925 -3.709 7.435 1.00 75.12 103 CYS A CA 1
ATOM 850 C C . CYS A 1 103 ? 14.660 -4.449 7.894 1.00 75.12 103 CYS A C 1
ATOM 852 O O . CYS A 1 103 ? 14.541 -5.641 7.624 1.00 75.12 103 CYS A O 1
ATOM 854 N N . SER A 1 104 ? 13.758 -3.799 8.638 1.00 82.69 104 SER A N 1
ATOM 855 C CA . SER A 1 104 ? 12.628 -4.487 9.293 1.00 82.69 104 SER A CA 1
ATOM 856 C C . SER A 1 104 ? 11.257 -3.986 8.859 1.00 82.69 104 SER A C 1
ATOM 858 O O . SER A 1 104 ? 10.268 -4.633 9.187 1.00 82.69 104 SER A O 1
ATOM 860 N N . TYR A 1 105 ? 11.167 -2.835 8.193 1.00 86.31 105 TYR A N 1
ATOM 861 C CA . TYR A 1 105 ? 9.904 -2.248 7.757 1.00 86.31 105 TYR A CA 1
ATOM 862 C C . TYR A 1 105 ? 9.711 -2.416 6.263 1.00 86.31 105 TYR A C 1
ATOM 864 O O . TYR A 1 105 ? 10.655 -2.396 5.477 1.00 86.31 105 TYR A O 1
ATOM 872 N N . VAL A 1 106 ? 8.445 -2.528 5.888 1.00 89.00 106 VAL A N 1
ATOM 873 C CA . VAL A 1 106 ? 7.997 -2.536 4.504 1.00 89.00 106 VAL A CA 1
ATOM 874 C C . VAL A 1 106 ? 7.062 -1.354 4.308 1.00 89.00 106 VAL A C 1
ATOM 876 O O . VAL A 1 106 ? 6.197 -1.094 5.145 1.00 89.00 106 VAL A O 1
ATOM 879 N N . PHE A 1 107 ? 7.261 -0.637 3.206 1.00 89.38 107 PHE A N 1
ATOM 880 C CA . PHE A 1 107 ? 6.362 0.404 2.719 1.00 89.38 107 PHE A CA 1
ATOM 881 C C . PHE A 1 107 ? 6.181 0.205 1.220 1.00 89.38 107 PHE A C 1
ATOM 883 O O . PHE A 1 107 ? 6.874 0.834 0.424 1.00 89.38 107 PHE A O 1
ATOM 890 N N . GLN A 1 108 ? 5.304 -0.722 0.855 1.00 93.06 108 GLN A N 1
ATOM 891 C CA . GLN A 1 108 ? 5.125 -1.171 -0.521 1.00 93.06 108 GLN A CA 1
ATOM 892 C C . GLN A 1 108 ? 3.652 -1.229 -0.894 1.00 93.06 108 GLN A C 1
ATOM 894 O O . GLN A 1 108 ? 2.843 -1.631 -0.065 1.00 93.06 108 GLN A O 1
ATOM 899 N N . ASP A 1 109 ? 3.344 -0.886 -2.142 1.00 95.38 109 ASP A N 1
ATOM 900 C CA . ASP A 1 109 ? 2.013 -1.019 -2.735 1.00 95.38 109 ASP A CA 1
ATOM 901 C C . ASP A 1 109 ? 2.111 -1.865 -4.000 1.00 95.38 109 ASP A C 1
ATOM 903 O O . ASP A 1 109 ? 2.844 -1.527 -4.941 1.00 95.38 109 ASP A O 1
ATOM 907 N N . PHE A 1 110 ? 1.358 -2.962 -4.011 1.00 96.88 110 PHE A N 1
ATOM 908 C CA . PHE A 1 110 ? 1.335 -3.937 -5.093 1.00 96.88 110 PHE A CA 1
ATOM 909 C C . PHE A 1 110 ? -0.041 -3.950 -5.749 1.00 96.88 110 PHE A C 1
ATOM 911 O O . PHE A 1 110 ? -1.043 -4.273 -5.114 1.00 96.88 110 PHE A O 1
ATOM 918 N N . LEU A 1 111 ? -0.098 -3.610 -7.032 1.00 96.50 111 LEU A N 1
ATOM 919 C CA . LEU A 1 111 ? -1.333 -3.550 -7.803 1.00 96.50 111 LEU A CA 1
ATOM 920 C C . LEU A 1 111 ? -1.388 -4.778 -8.700 1.00 96.50 111 LEU A C 1
ATOM 922 O O . LEU A 1 111 ? -0.556 -4.940 -9.587 1.00 96.50 111 LEU A O 1
ATOM 926 N N . LEU A 1 112 ? -2.385 -5.632 -8.509 1.00 96.75 112 LEU A N 1
ATOM 927 C CA . LEU A 1 112 ? -2.531 -6.862 -9.290 1.00 96.75 112 LEU A CA 1
ATOM 928 C C . LEU A 1 112 ? -3.993 -7.146 -9.646 1.00 96.75 112 LEU A C 1
ATOM 930 O O . LEU A 1 112 ? -4.892 -6.651 -8.957 1.00 96.75 112 LEU A O 1
ATOM 934 N N . PRO A 1 113 ? -4.265 -7.944 -10.696 1.00 96.50 113 PRO A N 1
ATOM 935 C CA . PRO A 1 113 ? -5.613 -8.422 -10.972 1.00 96.50 113 PRO A CA 1
ATOM 936 C C . PRO A 1 113 ? -6.205 -9.133 -9.752 1.00 96.50 113 PRO A C 1
ATOM 938 O O . PRO A 1 113 ? -5.569 -9.995 -9.151 1.00 96.50 113 PRO A O 1
ATOM 941 N N . ILE A 1 114 ? -7.455 -8.823 -9.401 1.00 97.00 114 ILE A N 1
ATOM 942 C CA . ILE A 1 114 ? -8.095 -9.352 -8.186 1.00 97.00 114 ILE A CA 1
ATOM 943 C C . ILE A 1 114 ? -8.178 -10.887 -8.169 1.00 97.00 114 ILE A C 1
ATOM 945 O O . ILE A 1 114 ? -8.226 -11.489 -7.100 1.00 97.00 114 ILE A O 1
ATOM 949 N N . ALA A 1 115 ? -8.156 -11.522 -9.346 1.00 96.88 115 ALA A N 1
ATOM 950 C CA . ALA A 1 115 ? -8.132 -12.974 -9.499 1.00 96.88 115 ALA A CA 1
ATOM 951 C C . ALA A 1 115 ? -6.897 -13.626 -8.848 1.00 96.88 115 ALA A C 1
ATOM 953 O O . ALA A 1 115 ? -6.974 -14.772 -8.418 1.00 96.88 115 ALA A O 1
ATOM 954 N N . ASN A 1 116 ? -5.788 -12.890 -8.732 1.00 98.06 116 ASN A N 1
ATOM 955 C CA . ASN A 1 116 ? -4.525 -13.362 -8.165 1.00 98.06 116 ASN A CA 1
ATOM 956 C C . ASN A 1 116 ? -4.324 -12.931 -6.700 1.00 98.06 116 ASN A C 1
ATOM 958 O O . ASN A 1 116 ? -3.255 -13.155 -6.136 1.00 98.06 116 ASN A O 1
ATOM 962 N N . LEU A 1 117 ? -5.334 -12.322 -6.061 1.00 98.25 117 LEU A N 1
ATOM 963 C CA . LEU A 1 117 ? -5.221 -11.799 -4.695 1.00 98.25 117 LEU A CA 1
ATOM 964 C C . LEU A 1 117 ? -4.884 -12.885 -3.665 1.00 98.25 117 LEU A C 1
ATOM 966 O O . LEU A 1 117 ? -4.061 -12.651 -2.790 1.00 98.25 117 LEU A O 1
ATOM 970 N N . ASP A 1 118 ? -5.499 -14.062 -3.757 1.00 98.19 118 ASP A N 1
ATOM 971 C CA . ASP A 1 118 ? -5.260 -15.160 -2.810 1.00 98.19 118 ASP A CA 1
ATOM 972 C C . ASP A 1 118 ? -3.793 -15.627 -2.827 1.00 98.19 118 ASP A C 1
ATOM 974 O O . ASP A 1 118 ? -3.165 -15.776 -1.780 1.00 98.19 118 ASP A O 1
ATOM 978 N N . GLU A 1 119 ? -3.216 -15.772 -4.020 1.00 98.31 119 GLU A N 1
ATOM 979 C CA . GLU A 1 119 ? -1.807 -16.125 -4.200 1.00 98.31 119 GLU A CA 1
ATOM 980 C C . GLU A 1 119 ? -0.874 -15.007 -3.720 1.00 98.31 119 GLU A C 1
ATOM 982 O O . GLU A 1 119 ? 0.053 -15.269 -2.953 1.00 98.31 119 GLU A O 1
ATOM 987 N N . ALA A 1 120 ? -1.181 -13.751 -4.063 1.00 98.06 120 ALA A N 1
ATOM 988 C CA . ALA A 1 120 ? -0.435 -12.593 -3.578 1.00 98.06 120 ALA A CA 1
ATOM 989 C C . ALA A 1 120 ? -0.406 -12.535 -2.042 1.00 98.06 120 ALA A C 1
ATOM 991 O O . ALA A 1 120 ? 0.643 -12.301 -1.449 1.00 98.06 120 ALA A O 1
ATOM 992 N N . LEU A 1 121 ? -1.537 -12.790 -1.374 1.00 98.25 121 LEU A N 1
ATOM 993 C CA . LEU A 1 121 ? -1.613 -12.784 0.089 1.00 98.25 121 LEU A CA 1
ATOM 994 C C . LEU A 1 121 ? -0.773 -13.897 0.731 1.00 98.25 121 LEU A C 1
ATOM 996 O O . LEU A 1 121 ? -0.202 -13.659 1.797 1.00 98.25 121 LEU A O 1
ATOM 1000 N N . ARG A 1 122 ? -0.663 -15.076 0.100 1.00 98.31 122 ARG A N 1
ATOM 1001 C CA . ARG A 1 122 ? 0.242 -16.145 0.562 1.00 98.31 122 ARG A CA 1
ATOM 1002 C C . ARG A 1 122 ? 1.700 -15.717 0.449 1.00 98.31 122 ARG A C 1
ATOM 1004 O O . ARG A 1 122 ? 2.411 -15.770 1.446 1.00 98.31 122 ARG A O 1
ATOM 1011 N N . ILE A 1 123 ? 2.107 -15.193 -0.710 1.00 97.50 123 ILE A N 1
ATOM 1012 C CA . ILE A 1 123 ? 3.474 -14.692 -0.923 1.00 97.50 123 ILE A CA 1
ATOM 1013 C C . ILE A 1 123 ? 3.802 -13.601 0.100 1.00 97.50 123 ILE A C 1
ATOM 1015 O O . ILE A 1 123 ? 4.838 -13.655 0.751 1.00 97.50 123 ILE A O 1
ATOM 1019 N N . LEU A 1 124 ? 2.905 -12.637 0.317 1.00 97.19 124 LEU A N 1
ATOM 1020 C CA . LEU A 1 124 ? 3.117 -11.568 1.295 1.00 97.19 124 LEU A CA 1
ATOM 1021 C C . LEU A 1 124 ? 3.192 -12.084 2.738 1.00 97.19 124 LEU A C 1
ATOM 1023 O O . LEU A 1 124 ? 3.983 -11.565 3.532 1.00 97.19 124 LEU A O 1
ATOM 1027 N N . HIS A 1 125 ? 2.394 -13.094 3.093 1.00 97.19 125 HIS A N 1
ATOM 1028 C CA . HIS A 1 125 ? 2.481 -13.744 4.399 1.00 97.19 125 HIS A CA 1
ATOM 1029 C C . HIS A 1 125 ? 3.841 -14.418 4.596 1.00 97.19 125 HIS A C 1
ATOM 1031 O O . HIS A 1 125 ? 4.494 -14.183 5.615 1.00 97.19 125 HIS A O 1
ATOM 1037 N N . ASP A 1 126 ? 4.271 -15.206 3.614 1.00 96.19 126 ASP A N 1
ATOM 1038 C CA . ASP A 1 126 ? 5.501 -15.990 3.678 1.00 96.19 126 ASP A CA 1
ATOM 1039 C C . ASP A 1 126 ? 6.742 -15.096 3.605 1.00 96.19 126 ASP A C 1
ATOM 1041 O O . ASP A 1 126 ? 7.728 -15.325 4.314 1.00 96.19 126 ASP A O 1
ATOM 1045 N N . GLU A 1 127 ? 6.704 -14.041 2.789 1.00 95.25 127 GLU A N 1
ATOM 1046 C CA . GLU A 1 127 ? 7.848 -13.170 2.541 1.00 95.25 127 GLU A CA 1
ATOM 1047 C C . GLU A 1 127 ? 7.989 -12.036 3.545 1.00 95.25 127 GLU A C 1
ATOM 1049 O O . GLU A 1 127 ? 9.095 -11.785 4.029 1.00 95.25 127 GLU A O 1
ATOM 1054 N N . MET A 1 128 ? 6.888 -11.362 3.879 1.00 94.94 128 MET A N 1
ATOM 1055 C CA . MET A 1 128 ? 6.920 -10.096 4.615 1.00 94.94 128 MET A CA 1
ATOM 1056 C C . MET A 1 128 ? 6.273 -10.202 5.992 1.00 94.94 128 MET A C 1
ATOM 1058 O O . MET A 1 128 ? 6.785 -9.601 6.933 1.00 94.94 128 MET A O 1
ATOM 1062 N N . LYS A 1 129 ? 5.183 -10.965 6.145 1.00 95.56 129 LYS A N 1
ATOM 1063 C CA . LYS A 1 129 ? 4.459 -11.150 7.417 1.00 95.56 129 LYS A CA 1
ATOM 1064 C C . LYS A 1 129 ? 4.194 -9.824 8.157 1.00 95.56 129 LYS A C 1
ATOM 1066 O O . LYS A 1 129 ? 4.510 -9.674 9.337 1.00 95.56 129 LYS A O 1
ATOM 1071 N N . VAL A 1 130 ? 3.662 -8.841 7.431 1.00 93.81 130 VAL A N 1
ATOM 1072 C CA . VAL A 1 130 ? 3.302 -7.510 7.947 1.00 93.81 130 VAL A CA 1
ATOM 1073 C C . VAL A 1 130 ? 1.785 -7.404 8.031 1.00 93.81 130 VAL A C 1
ATOM 1075 O O . VAL A 1 130 ? 1.083 -7.736 7.077 1.00 93.81 130 VAL A O 1
ATOM 1078 N N . TYR A 1 131 ? 1.278 -6.902 9.158 1.00 93.44 131 TYR A N 1
ATOM 1079 C CA . TYR A 1 131 ? -0.153 -6.710 9.378 1.00 93.44 131 TYR A CA 1
ATOM 1080 C C . TYR A 1 131 ? -0.456 -5.420 10.149 1.00 93.44 131 TYR A C 1
ATOM 1082 O O . TYR A 1 131 ? 0.311 -5.028 11.028 1.00 93.44 131 TYR A O 1
ATOM 1090 N N . PRO A 1 132 ? -1.634 -4.806 9.927 1.00 93.56 132 PRO A N 1
ATOM 1091 C CA . PRO A 1 132 ? -2.663 -5.171 8.944 1.00 93.56 132 PRO A CA 1
ATOM 1092 C C . PRO A 1 132 ? -2.270 -4.805 7.499 1.00 93.56 132 PRO A C 1
ATOM 1094 O O . PRO A 1 132 ? -1.290 -4.101 7.280 1.00 93.56 132 PRO A O 1
ATOM 1097 N N . LEU A 1 133 ? -3.053 -5.284 6.527 1.00 94.69 133 LEU A N 1
ATOM 1098 C CA . LEU A 1 133 ? -2.873 -4.997 5.099 1.00 94.69 133 LEU A CA 1
ATOM 1099 C C . LEU A 1 133 ? -3.911 -3.988 4.596 1.00 94.69 133 LEU A C 1
ATOM 1101 O O . LEU A 1 133 ? -5.062 -3.981 5.049 1.00 94.69 133 LEU A O 1
ATOM 1105 N N . TRP A 1 134 ? -3.508 -3.152 3.641 1.00 94.62 134 TRP A N 1
ATOM 1106 C CA . TRP A 1 134 ? -4.399 -2.288 2.872 1.00 94.62 134 TRP A CA 1
ATOM 1107 C C . TRP A 1 134 ? -4.912 -3.059 1.666 1.00 94.62 134 TRP A C 1
ATOM 1109 O O . TRP A 1 134 ? -4.119 -3.655 0.952 1.00 94.62 134 TRP A O 1
ATOM 1119 N N . LEU A 1 135 ? -6.227 -3.053 1.447 1.00 95.62 135 LEU A N 1
ATOM 1120 C CA . LEU A 1 135 ? -6.850 -3.670 0.280 1.00 95.62 135 LEU A CA 1
ATOM 1121 C C . LEU A 1 135 ? -7.814 -2.668 -0.347 1.00 95.62 135 LEU A C 1
ATOM 1123 O O . LEU A 1 135 ? -8.825 -2.308 0.266 1.00 95.62 135 LEU A O 1
ATOM 1127 N N . CYS A 1 136 ? -7.512 -2.231 -1.566 1.00 95.06 136 CYS A N 1
ATOM 1128 C CA . CYS A 1 136 ? -8.335 -1.278 -2.302 1.00 95.06 136 CYS A CA 1
ATOM 1129 C C . CYS A 1 136 ? -8.599 -1.779 -3.730 1.00 95.06 136 CYS A C 1
ATOM 1131 O O . CYS A 1 136 ? -7.759 -1.609 -4.613 1.00 95.06 136 CYS A O 1
ATOM 1133 N N . PRO A 1 137 ? -9.756 -2.422 -3.976 1.00 95.81 137 PRO A N 1
ATOM 1134 C CA . PRO A 1 137 ? -10.164 -2.798 -5.323 1.00 95.81 137 PRO A CA 1
ATOM 1135 C C . PRO A 1 137 ? -10.424 -1.564 -6.194 1.00 95.81 137 PRO A C 1
ATOM 1137 O O . PRO A 1 137 ? -11.094 -0.627 -5.756 1.00 95.81 137 PRO A O 1
ATOM 1140 N N . PHE A 1 138 ? -9.954 -1.575 -7.440 1.00 94.88 138 PHE A N 1
ATOM 1141 C CA . PHE A 1 138 ? -10.184 -0.494 -8.401 1.00 94.88 138 PHE A CA 1
ATOM 1142 C C . PHE A 1 138 ? -10.280 -1.017 -9.836 1.00 94.88 138 PHE A C 1
ATOM 1144 O O . PHE A 1 138 ? -9.625 -1.987 -10.221 1.00 94.88 138 PHE A O 1
ATOM 1151 N N . ASN A 1 139 ? -11.153 -0.399 -10.633 1.00 94.94 139 ASN A N 1
ATOM 1152 C CA . ASN A 1 139 ? -11.344 -0.797 -12.024 1.00 94.94 139 ASN A CA 1
ATOM 1153 C C . ASN A 1 139 ? -10.259 -0.156 -12.8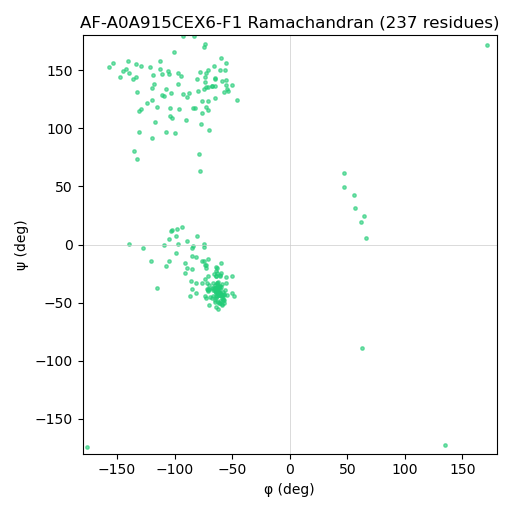73 1.00 94.94 139 ASN A C 1
ATOM 1155 O O . ASN A 1 139 ? -10.204 1.069 -12.968 1.00 94.94 139 ASN A O 1
ATOM 1159 N N . LEU A 1 140 ? -9.429 -0.984 -13.497 1.00 93.56 140 LEU A N 1
ATOM 1160 C CA . LEU A 1 140 ? -8.418 -0.540 -14.433 1.00 93.56 140 LEU A CA 1
ATOM 1161 C C . LEU A 1 140 ? -9.035 -0.539 -15.840 1.00 93.56 140 LEU A C 1
ATOM 1163 O O . LEU A 1 140 ? -9.320 -1.615 -16.377 1.00 93.56 140 LEU A O 1
ATOM 1167 N N . PRO A 1 141 ? -9.327 0.641 -16.419 1.00 92.00 141 PRO A N 1
ATOM 1168 C CA . PRO A 1 141 ? -9.965 0.714 -17.722 1.00 92.00 141 PRO A CA 1
ATOM 1169 C C . PRO A 1 141 ? -9.004 0.298 -18.839 1.00 92.00 141 PRO A C 1
ATOM 1171 O O . PRO A 1 141 ? -7.798 0.536 -18.766 1.00 92.00 141 PRO A O 1
ATOM 1174 N N . SER A 1 142 ? -9.553 -0.257 -19.919 1.00 90.50 142 SER A N 1
ATOM 1175 C CA . SER A 1 142 ? -8.805 -0.579 -21.138 1.00 90.50 142 SER A CA 1
ATOM 1176 C C . SER A 1 142 ? -8.557 0.665 -21.993 1.00 90.50 142 SER A C 1
ATOM 1178 O O . SER A 1 142 ? -9.042 0.780 -23.120 1.00 90.50 142 SER A O 1
ATOM 1180 N N . THR A 1 143 ? -7.811 1.619 -21.449 1.00 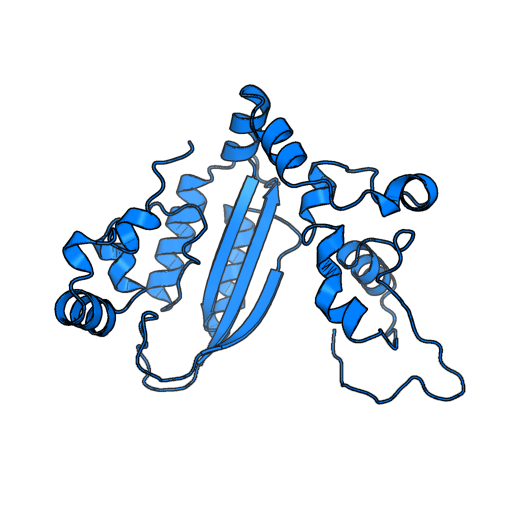90.12 143 THR A N 1
ATOM 1181 C CA . THR A 1 143 ? -7.404 2.842 -22.147 1.00 90.12 143 THR A CA 1
ATOM 1182 C C . THR A 1 143 ? -5.883 2.916 -22.244 1.00 90.12 143 THR A C 1
ATOM 1184 O O . THR A 1 143 ? -5.213 2.505 -21.295 1.00 90.12 143 THR A O 1
ATOM 1187 N N . PRO A 1 144 ? -5.324 3.471 -23.336 1.00 87.00 144 PRO A N 1
ATOM 1188 C CA . PRO A 1 144 ? -3.888 3.714 -23.434 1.00 87.00 144 PRO A CA 1
ATOM 1189 C C . PRO A 1 144 ? -3.378 4.557 -22.258 1.00 87.00 144 PRO A C 1
ATOM 1191 O O . PRO A 1 144 ? -4.008 5.542 -21.871 1.00 87.00 144 PRO A O 1
ATOM 1194 N N . GLY A 1 145 ? -2.231 4.183 -21.701 1.00 89.31 145 GLY A N 1
ATOM 1195 C CA . GLY A 1 145 ? -1.632 4.847 -20.548 1.00 89.31 145 GLY A CA 1
ATOM 1196 C C . GLY A 1 145 ? -0.272 4.248 -20.207 1.00 89.31 145 GLY A C 1
ATOM 1197 O O . GLY A 1 145 ? 0.230 3.398 -20.932 1.00 89.31 145 GLY A O 1
ATOM 1198 N N . ILE A 1 146 ? 0.324 4.696 -19.099 1.00 91.38 146 ILE A N 1
ATOM 1199 C CA . ILE A 1 146 ? 1.624 4.173 -18.646 1.00 91.38 146 ILE A CA 1
ATOM 1200 C C . ILE A 1 146 ? 1.520 2.745 -18.103 1.00 91.38 146 ILE A C 1
ATOM 1202 O O . ILE A 1 146 ? 2.481 1.992 -18.151 1.00 91.38 146 ILE A O 1
ATOM 1206 N N . VAL A 1 147 ? 0.357 2.359 -17.581 1.00 90.56 147 VAL A N 1
ATOM 1207 C CA . VAL A 1 147 ? 0.115 0.996 -17.110 1.00 90.56 147 VAL A CA 1
ATOM 1208 C C . VAL A 1 147 ? -0.090 0.091 -18.316 1.00 90.56 147 VAL A C 1
ATOM 1210 O O . VAL A 1 147 ? -0.993 0.337 -19.120 1.00 90.56 147 VAL A O 1
ATOM 1213 N N . ARG A 1 148 ? 0.711 -0.972 -18.429 1.00 87.94 148 ARG A N 1
ATOM 1214 C CA . ARG A 1 148 ? 0.617 -1.893 -19.561 1.00 87.94 148 ARG A CA 1
ATOM 1215 C C . ARG A 1 148 ? -0.664 -2.719 -19.474 1.00 87.94 148 ARG A C 1
ATOM 1217 O O . ARG A 1 148 ? -0.821 -3.555 -18.591 1.00 87.94 148 ARG A O 1
ATOM 1224 N N . GLN A 1 149 ? -1.558 -2.533 -20.441 1.00 82.44 149 GLN A N 1
ATOM 1225 C CA . GLN A 1 149 ? -2.725 -3.395 -20.621 1.00 82.44 149 GLN A CA 1
ATOM 1226 C C . GLN A 1 149 ? -2.394 -4.563 -21.545 1.00 82.44 149 GLN A C 1
ATOM 1228 O O . GLN A 1 149 ? -1.936 -4.356 -22.665 1.00 82.44 149 GLN A O 1
ATOM 1233 N N . ARG A 1 150 ? -2.668 -5.794 -21.097 1.00 83.81 150 ARG A N 1
ATOM 1234 C CA . ARG A 1 150 ? -2.448 -7.016 -21.897 1.00 83.81 150 ARG A CA 1
ATOM 1235 C C . ARG A 1 150 ? -3.742 -7.625 -22.457 1.00 83.81 150 ARG A C 1
ATOM 1237 O O . ARG A 1 150 ? -3.679 -8.479 -23.331 1.00 83.81 150 ARG A O 1
ATOM 1244 N N . SER A 1 151 ? -4.911 -7.204 -21.966 1.00 84.94 151 SER A N 1
ATOM 1245 C CA . SER A 1 151 ? -6.195 -7.881 -22.227 1.00 84.94 151 SER A CA 1
ATOM 1246 C C . SER A 1 151 ? -7.146 -7.146 -23.177 1.00 84.94 151 SER A C 1
ATOM 1248 O O . SER A 1 151 ? -8.101 -7.755 -23.659 1.00 84.94 151 SER A O 1
ATOM 1250 N N . GLY A 1 152 ? -6.952 -5.839 -23.393 1.00 87.38 152 GLY A N 1
ATOM 1251 C CA . GLY A 1 152 ? -7.912 -4.997 -24.118 1.00 87.38 152 GLY A CA 1
ATOM 1252 C C . GLY A 1 152 ? -9.293 -4.896 -23.449 1.00 87.38 152 GLY A C 1
ATOM 1253 O O . GLY A 1 152 ? -10.282 -4.586 -24.113 1.00 87.38 152 GLY A O 1
ATOM 1254 N N . ARG A 1 153 ? -9.397 -5.213 -22.150 1.00 91.88 153 ARG A N 1
ATOM 1255 C CA . ARG A 1 153 ? -10.646 -5.201 -21.373 1.00 91.88 153 ARG A CA 1
ATOM 1256 C C . ARG A 1 153 ? -10.439 -4.503 -20.039 1.00 91.88 153 ARG A C 1
ATOM 1258 O O . ARG A 1 153 ? -9.332 -4.479 -19.512 1.00 91.88 153 ARG A O 1
ATOM 1265 N N . ASN A 1 154 ? -11.522 -3.974 -19.480 1.00 94.31 154 ASN A N 1
ATOM 1266 C CA . ASN A 1 154 ? -11.501 -3.481 -18.109 1.00 94.31 154 ASN A CA 1
ATOM 1267 C C . ASN A 1 154 ? -11.260 -4.662 -17.162 1.00 94.31 154 ASN A C 1
ATOM 1269 O O . ASN A 1 154 ? -11.990 -5.654 -17.221 1.00 94.31 154 ASN A O 1
ATOM 1273 N N . ILE A 1 155 ? -10.250 -4.557 -16.303 1.00 94.38 155 ILE A N 1
ATOM 1274 C CA . ILE A 1 155 ? -9.918 -5.590 -15.319 1.00 94.38 155 ILE A CA 1
ATOM 1275 C C . ILE A 1 155 ? -10.071 -5.000 -13.922 1.00 94.38 155 ILE A C 1
ATOM 1277 O O . ILE A 1 155 ? -9.649 -3.877 -13.641 1.00 94.38 155 ILE A O 1
ATOM 1281 N N . MET A 1 156 ? -10.656 -5.786 -13.023 1.00 96.44 156 MET A N 1
ATOM 1282 C CA . MET A 1 156 ? -10.682 -5.459 -11.607 1.00 96.44 156 MET A CA 1
ATOM 1283 C C . MET A 1 156 ? -9.309 -5.743 -11.000 1.00 96.44 156 MET A C 1
ATOM 1285 O O . MET A 1 156 ? -8.887 -6.897 -10.935 1.00 96.44 156 MET A O 1
ATOM 1289 N N . TYR A 1 157 ? -8.618 -4.694 -10.571 1.00 96.62 157 TYR A N 1
ATOM 1290 C CA . TYR A 1 157 ? -7.369 -4.790 -9.827 1.00 96.62 157 TYR A CA 1
ATOM 1291 C C . TYR A 1 157 ? -7.634 -4.579 -8.340 1.00 96.62 157 TYR A C 1
ATOM 1293 O O . TYR A 1 157 ? -8.699 -4.109 -7.931 1.00 96.62 157 TYR A O 1
ATOM 1301 N N . VAL A 1 158 ? -6.648 -4.925 -7.528 1.00 97.88 158 VAL A N 1
ATOM 1302 C CA . VAL A 1 158 ? -6.583 -4.598 -6.112 1.00 97.88 158 VAL A CA 1
ATOM 1303 C C . VAL A 1 158 ? -5.203 -4.044 -5.807 1.00 97.88 158 VAL A C 1
ATOM 1305 O O . VAL A 1 158 ? -4.193 -4.606 -6.220 1.00 97.88 158 VAL A O 1
ATOM 1308 N N . ASP A 1 159 ? -5.189 -2.914 -5.115 1.00 97.31 159 ASP A N 1
ATOM 1309 C CA . ASP A 1 159 ? -4.005 -2.368 -4.470 1.00 97.31 159 ASP A CA 1
ATOM 1310 C C . ASP A 1 159 ? -3.846 -3.033 -3.097 1.00 97.31 159 ASP A C 1
ATOM 1312 O O . ASP A 1 159 ? -4.743 -2.943 -2.247 1.00 97.31 159 ASP A O 1
ATOM 1316 N N . VAL A 1 160 ? -2.738 -3.754 -2.930 1.00 97.94 160 VAL A N 1
ATOM 1317 C CA . VAL A 1 160 ? -2.336 -4.435 -1.702 1.00 97.94 160 VAL A CA 1
ATOM 1318 C C . VAL A 1 160 ? -1.174 -3.669 -1.082 1.00 97.94 160 VAL A C 1
ATOM 1320 O O . VAL A 1 160 ? -0.017 -3.853 -1.461 1.00 97.94 160 VAL A O 1
ATOM 1323 N N . GLY A 1 161 ? -1.502 -2.815 -0.116 1.00 95.88 161 GLY A N 1
ATOM 1324 C CA . GLY A 1 161 ? -0.526 -1.990 0.585 1.00 95.88 161 GLY A CA 1
ATOM 1325 C C . GLY A 1 161 ? -0.013 -2.660 1.856 1.00 95.88 161 GLY A C 1
ATOM 1326 O O . GLY A 1 161 ? -0.781 -3.114 2.715 1.00 95.88 161 GLY A O 1
ATOM 1327 N N . VAL A 1 162 ? 1.307 -2.708 1.978 1.00 94.75 162 VAL A N 1
ATOM 1328 C CA . VAL A 1 162 ? 2.058 -3.331 3.064 1.00 94.75 162 VAL A CA 1
ATOM 1329 C C . VAL A 1 162 ? 2.850 -2.241 3.775 1.00 94.75 162 VAL A C 1
ATOM 1331 O O . VAL A 1 162 ? 3.856 -1.750 3.260 1.00 94.75 162 VAL A O 1
ATOM 1334 N N . TYR A 1 163 ? 2.381 -1.856 4.965 1.00 90.75 163 TYR A N 1
ATOM 1335 C CA . TYR A 1 163 ? 2.980 -0.779 5.755 1.00 90.75 163 TYR A CA 1
ATOM 1336 C C . TYR A 1 163 ? 3.239 -1.239 7.182 1.00 90.75 163 TYR A C 1
ATOM 1338 O O . TYR A 1 163 ? 2.294 -1.507 7.926 1.00 90.75 163 TYR A O 1
ATOM 1346 N N . GLY A 1 164 ? 4.502 -1.275 7.587 1.00 88.94 164 GLY A N 1
ATOM 1347 C CA . GLY A 1 164 ? 4.872 -1.526 8.977 1.00 88.94 164 GLY A CA 1
ATOM 1348 C C . GLY A 1 164 ? 6.009 -2.518 9.130 1.00 88.94 164 GLY A C 1
ATOM 1349 O O . GLY A 1 164 ? 6.654 -2.925 8.161 1.00 88.94 164 GLY A O 1
ATOM 1350 N N . LYS A 1 165 ? 6.261 -2.880 10.386 1.00 89.00 165 LYS A N 1
ATOM 1351 C CA . LYS A 1 165 ? 7.323 -3.810 10.757 1.00 89.00 165 LYS A CA 1
ATOM 1352 C C . LYS A 1 165 ? 6.958 -5.256 10.401 1.00 89.00 165 LYS A C 1
ATOM 1354 O O . LYS A 1 165 ? 5.874 -5.726 10.737 1.00 89.00 165 LYS A O 1
ATOM 1359 N N . SER A 1 166 ? 7.894 -5.968 9.784 1.00 92.38 166 SER A N 1
ATOM 1360 C CA . SER A 1 166 ? 7.819 -7.410 9.554 1.00 92.38 166 SER A CA 1
ATOM 1361 C C . SER A 1 166 ? 7.904 -8.190 10.867 1.00 92.38 166 SER A C 1
ATOM 1363 O O . SER A 1 166 ? 8.751 -7.916 11.722 1.00 92.38 166 SER A O 1
ATOM 1365 N N . GLU A 1 167 ? 7.047 -9.202 11.009 1.00 92.25 167 GLU A N 1
ATOM 1366 C CA . GLU A 1 167 ? 7.110 -10.192 12.092 1.00 92.25 167 GLU A CA 1
ATOM 1367 C C . GLU A 1 167 ? 7.991 -11.409 11.736 1.00 92.25 167 GLU A C 1
ATOM 1369 O O . GLU A 1 167 ? 8.083 -12.366 12.510 1.00 92.25 167 GLU A O 1
ATOM 1374 N N . LYS A 1 168 ? 8.626 -11.416 10.556 1.00 92.06 168 LYS A N 1
ATOM 1375 C CA . LYS A 1 168 ? 9.475 -12.517 10.085 1.00 92.06 168 LYS A CA 1
ATOM 1376 C C . LYS A 1 168 ? 10.863 -12.448 10.733 1.00 92.06 168 LYS A C 1
ATOM 1378 O O . LYS A 1 168 ? 11.515 -11.406 10.755 1.00 92.06 168 LYS A O 1
ATOM 1383 N N . ILE A 1 169 ? 11.337 -13.585 11.244 1.00 87.19 169 ILE A N 1
ATOM 1384 C CA . ILE A 1 169 ? 12.710 -13.726 11.752 1.00 87.19 169 ILE A CA 1
ATOM 1385 C C . ILE A 1 169 ? 13.667 -13.707 10.555 1.00 87.19 169 ILE A C 1
ATOM 1387 O O . ILE A 1 169 ? 13.410 -14.382 9.562 1.00 87.19 169 ILE A O 1
ATOM 1391 N N . ASN A 1 170 ? 14.770 -12.958 10.655 1.00 87.12 170 ASN A N 1
ATOM 1392 C CA . ASN A 1 170 ? 15.731 -12.761 9.561 1.00 87.12 170 ASN A CA 1
ATOM 1393 C C . ASN A 1 170 ? 15.070 -12.216 8.285 1.00 87.12 170 ASN A C 1
ATOM 1395 O O . ASN A 1 170 ? 15.352 -12.687 7.184 1.00 87.12 170 ASN A O 1
ATOM 1399 N N . PHE A 1 171 ? 14.165 -11.245 8.438 1.00 91.06 171 PHE A N 1
ATOM 1400 C CA . PHE A 1 171 ? 13.524 -10.585 7.307 1.00 91.06 171 PHE A CA 1
ATOM 1401 C C . PHE A 1 171 ? 14.565 -9.962 6.369 1.00 91.06 171 PHE A C 1
ATOM 1403 O O . PHE A 1 171 ? 15.475 -9.253 6.800 1.00 91.06 171 PHE A O 1
ATOM 1410 N N . LYS A 1 172 ? 14.415 -10.244 5.074 1.00 91.38 172 LYS A N 1
ATOM 1411 C CA . LYS A 1 172 ? 15.274 -9.732 4.011 1.00 91.38 172 LYS A CA 1
ATOM 1412 C C . LYS A 1 172 ? 14.425 -8.912 3.038 1.00 91.38 172 LYS A C 1
ATOM 1414 O O . LYS A 1 172 ? 13.871 -9.482 2.097 1.00 91.38 172 LYS A O 1
ATOM 1419 N N . PRO A 1 173 ? 14.306 -7.589 3.244 1.00 89.31 173 PRO A N 1
ATOM 1420 C CA . PRO A 1 173 ? 13.366 -6.756 2.493 1.00 89.31 173 PRO A CA 1
ATOM 1421 C C . PRO A 1 173 ? 13.612 -6.797 0.987 1.00 89.31 173 PRO A C 1
ATOM 1423 O O . PRO A 1 173 ? 12.669 -6.954 0.220 1.00 89.31 173 PRO A O 1
ATOM 1426 N N . LYS A 1 174 ? 14.878 -6.730 0.565 1.00 90.38 174 LYS A N 1
ATOM 1427 C CA . LYS A 1 174 ? 15.246 -6.769 -0.852 1.00 90.38 174 LYS A CA 1
ATOM 1428 C C . LYS A 1 174 ? 14.803 -8.064 -1.539 1.00 90.38 174 LYS A C 1
ATOM 1430 O O . LYS A 1 174 ? 14.152 -7.995 -2.573 1.00 90.38 174 LYS A O 1
ATOM 1435 N N . GLU A 1 175 ? 15.123 -9.221 -0.955 1.00 92.81 175 GLU A N 1
ATOM 1436 C CA . GLU A 1 175 ? 14.744 -10.530 -1.516 1.00 92.81 175 GLU A CA 1
ATOM 1437 C C . GLU A 1 175 ? 13.214 -10.678 -1.573 1.00 92.81 175 GLU A C 1
ATOM 1439 O O . GLU A 1 175 ? 12.674 -11.078 -2.602 1.00 92.81 175 GLU A O 1
ATOM 1444 N N . ALA A 1 176 ? 12.511 -10.263 -0.512 1.00 94.25 176 ALA A N 1
ATOM 1445 C CA . ALA A 1 176 ? 11.050 -10.286 -0.454 1.00 94.25 176 ALA A CA 1
ATOM 1446 C C . ALA A 1 176 ? 10.399 -9.406 -1.537 1.00 94.25 176 ALA A C 1
ATOM 1448 O O . ALA A 1 176 ? 9.438 -9.825 -2.181 1.00 94.25 176 ALA A O 1
ATOM 1449 N N . ILE A 1 177 ? 10.922 -8.194 -1.756 1.00 93.31 177 ILE A N 1
ATOM 1450 C CA . ILE A 1 177 ? 10.421 -7.274 -2.787 1.00 93.31 177 ILE A CA 1
ATOM 1451 C C . ILE A 1 177 ? 10.708 -7.832 -4.182 1.00 93.31 177 ILE A C 1
ATOM 1453 O O . ILE A 1 177 ? 9.798 -7.892 -4.994 1.00 93.31 177 ILE A O 1
ATOM 1457 N N . GLN A 1 178 ? 11.919 -8.330 -4.445 1.00 93.50 178 GLN A N 1
ATOM 1458 C CA . GLN A 1 178 ? 12.262 -8.919 -5.745 1.00 93.50 178 GLN A CA 1
ATOM 1459 C C . GLN A 1 178 ? 11.395 -10.139 -6.088 1.00 93.50 178 GLN A C 1
ATOM 1461 O O . GLN A 1 178 ? 10.994 -10.305 -7.242 1.00 93.50 178 GLN A O 1
ATOM 1466 N N . HIS A 1 179 ? 11.079 -10.984 -5.101 1.00 95.69 179 HIS A N 1
ATOM 1467 C CA . HIS A 1 179 ? 10.168 -12.108 -5.304 1.00 95.69 179 HIS A CA 1
ATOM 1468 C C . HIS A 1 179 ? 8.753 -11.620 -5.651 1.00 95.69 179 HIS A C 1
ATOM 1470 O O . HIS A 1 179 ? 8.152 -12.108 -6.612 1.00 95.69 179 HIS A O 1
ATOM 1476 N N . MET A 1 180 ? 8.250 -10.609 -4.934 1.00 96.50 180 MET A N 1
ATOM 1477 C CA . MET A 1 180 ? 6.949 -10.011 -5.229 1.00 96.50 180 MET A CA 1
ATOM 1478 C C . MET A 1 180 ? 6.923 -9.328 -6.606 1.00 96.50 180 MET A C 1
ATOM 1480 O O . MET A 1 180 ? 5.964 -9.503 -7.352 1.00 96.50 180 MET A O 1
ATOM 1484 N N . ASP A 1 181 ? 7.985 -8.617 -6.987 1.00 94.88 181 ASP A N 1
ATOM 1485 C CA . ASP A 1 181 ? 8.113 -7.966 -8.295 1.00 94.88 181 ASP A CA 1
ATOM 1486 C C . ASP A 1 181 ? 8.063 -8.988 -9.430 1.00 94.88 181 ASP A C 1
ATOM 1488 O O . ASP A 1 181 ? 7.363 -8.780 -10.423 1.00 94.88 181 ASP A O 1
ATOM 1492 N N . LYS A 1 182 ? 8.760 -10.122 -9.275 1.00 96.38 182 LYS A N 1
ATOM 1493 C CA . LYS A 1 182 ? 8.686 -11.226 -10.236 1.00 96.38 182 LYS A CA 1
ATOM 1494 C C . LYS A 1 182 ? 7.249 -11.730 -10.373 1.00 96.38 182 LYS A C 1
ATOM 1496 O O . LYS A 1 182 ? 6.742 -11.812 -11.489 1.00 96.38 182 LYS A O 1
ATOM 1501 N N . PHE A 1 183 ? 6.592 -12.031 -9.253 1.00 97.69 183 PHE A N 1
ATOM 1502 C CA . PHE A 1 183 ? 5.205 -12.493 -9.258 1.00 97.69 183 PHE A CA 1
ATOM 1503 C C . PHE A 1 183 ? 4.272 -11.487 -9.947 1.00 97.69 183 PHE A C 1
ATOM 1505 O O . PHE A 1 183 ? 3.446 -11.876 -10.770 1.00 97.69 183 PHE A O 1
ATOM 1512 N N . LEU A 1 184 ? 4.434 -10.187 -9.680 1.00 96.69 184 LEU A N 1
ATOM 1513 C CA . LEU A 1 184 ? 3.648 -9.145 -10.337 1.00 96.69 184 LEU A CA 1
ATOM 1514 C C . LEU A 1 184 ? 3.810 -9.176 -11.857 1.00 96.69 184 LEU A C 1
ATOM 1516 O O . LEU A 1 184 ? 2.804 -9.117 -12.560 1.00 96.69 184 LEU A O 1
ATOM 1520 N N . ARG A 1 185 ? 5.028 -9.325 -12.386 1.00 95.25 185 ARG A N 1
ATOM 1521 C CA . ARG A 1 185 ? 5.235 -9.426 -13.844 1.00 95.25 185 ARG A CA 1
ATOM 1522 C C . ARG A 1 185 ? 4.541 -10.649 -14.445 1.00 95.25 185 ARG A C 1
ATOM 1524 O O . ARG A 1 185 ? 3.884 -10.520 -15.488 1.00 95.25 185 ARG A O 1
ATOM 1531 N N . ASP A 1 186 ? 4.601 -11.783 -13.743 1.00 96.06 186 ASP A N 1
ATOM 1532 C CA . ASP A 1 186 ? 3.964 -13.042 -14.148 1.00 96.06 186 ASP A CA 1
ATOM 1533 C C . ASP A 1 186 ? 2.430 -12.895 -14.255 1.00 96.06 186 ASP A C 1
ATOM 1535 O O . ASP A 1 186 ? 1.813 -13.435 -15.175 1.00 96.06 186 ASP A O 1
ATOM 1539 N N . VAL A 1 187 ? 1.808 -12.100 -13.374 1.00 95.75 187 VAL A N 1
ATOM 1540 C CA . VAL A 1 187 ? 0.344 -11.898 -13.335 1.00 95.75 187 VAL A CA 1
ATOM 1541 C C . VAL A 1 187 ? -0.133 -10.582 -13.956 1.00 95.75 187 VAL A C 1
ATOM 1543 O O . VAL A 1 187 ? -1.289 -10.201 -13.777 1.00 95.75 187 VAL A O 1
ATOM 1546 N N . ALA A 1 188 ? 0.727 -9.868 -14.691 1.00 94.62 188 ALA A N 1
ATOM 1547 C CA . ALA A 1 188 ? 0.427 -8.536 -15.236 1.00 94.62 188 ALA A CA 1
ATOM 1548 C C . ALA A 1 188 ? 0.008 -7.499 -14.167 1.00 94.62 188 ALA A C 1
ATOM 1550 O O . ALA A 1 188 ? -0.800 -6.599 -14.417 1.00 94.62 188 ALA A O 1
ATOM 1551 N N . GLY A 1 189 ? 0.551 -7.640 -12.963 1.00 95.19 189 GLY A N 1
ATOM 1552 C CA . GLY A 1 189 ? 0.551 -6.631 -11.917 1.00 95.19 189 GLY A CA 1
ATOM 1553 C C . GLY A 1 189 ? 1.678 -5.608 -12.081 1.00 95.19 189 GLY A C 1
ATOM 1554 O O . GLY A 1 189 ? 2.480 -5.656 -13.014 1.00 95.19 189 GLY A O 1
ATOM 1555 N N . MET A 1 190 ? 1.719 -4.656 -11.155 1.00 94.06 190 MET A N 1
ATOM 1556 C CA . MET A 1 190 ? 2.682 -3.562 -11.117 1.00 94.06 190 MET A CA 1
ATOM 1557 C C . MET A 1 190 ? 2.890 -3.056 -9.690 1.00 94.06 190 MET A C 1
ATOM 1559 O O . MET A 1 190 ? 2.012 -3.172 -8.837 1.00 94.06 190 MET A O 1
ATOM 1563 N N . GLN A 1 191 ? 4.042 -2.448 -9.447 1.00 92.88 191 GLN A N 1
ATOM 1564 C CA . GLN A 1 191 ? 4.369 -1.797 -8.182 1.00 92.88 191 GLN A CA 1
ATOM 1565 C C . GLN A 1 191 ? 4.112 -0.284 -8.265 1.00 92.88 191 GLN A C 1
ATOM 1567 O O . GLN A 1 191 ? 4.305 0.330 -9.320 1.00 92.88 191 GLN A O 1
ATOM 1572 N N . MET A 1 192 ? 3.719 0.357 -7.160 1.00 91.31 192 MET A N 1
ATOM 1573 C CA . MET A 1 192 ? 3.677 1.823 -7.114 1.00 91.31 192 MET A CA 1
ATOM 1574 C C . MET A 1 192 ? 5.072 2.444 -7.057 1.00 91.31 192 MET A C 1
ATOM 1576 O O . MET A 1 192 ? 5.923 2.100 -6.243 1.00 91.31 192 MET A O 1
ATOM 1580 N N . LEU A 1 193 ? 5.251 3.481 -7.869 1.00 89.06 193 LEU A N 1
ATOM 1581 C CA . LEU A 1 193 ? 6.542 4.092 -8.186 1.00 89.06 193 LEU A CA 1
ATOM 1582 C C . LEU A 1 193 ? 7.178 4.962 -7.089 1.00 89.06 193 LEU A C 1
ATOM 1584 O O . LEU A 1 193 ? 8.229 5.560 -7.328 1.00 89.06 193 LEU A O 1
ATOM 1588 N N . TYR A 1 194 ? 6.531 5.099 -5.927 1.00 84.81 194 TYR A N 1
ATOM 1589 C CA . TYR A 1 194 ? 7.070 5.861 -4.793 1.00 84.81 194 TYR A CA 1
ATOM 1590 C C . TYR A 1 194 ? 7.890 4.992 -3.826 1.00 84.81 194 TYR A C 1
ATOM 1592 O O . TYR A 1 194 ? 8.588 5.533 -2.966 1.00 84.81 194 TYR A O 1
ATOM 1600 N N . ALA A 1 195 ? 7.741 3.672 -3.923 1.00 85.56 195 ALA A N 1
ATOM 1601 C CA . ALA A 1 195 ? 8.319 2.713 -3.000 1.00 85.56 195 ALA A CA 1
ATOM 1602 C C . ALA A 1 195 ? 9.689 2.203 -3.482 1.00 85.56 195 ALA A C 1
ATOM 1604 O O . ALA A 1 195 ? 10.202 2.641 -4.513 1.00 85.56 195 ALA A O 1
ATOM 1605 N N . ASP A 1 196 ? 10.317 1.317 -2.704 1.00 85.31 196 ASP A N 1
ATOM 1606 C CA . ASP A 1 196 ? 11.634 0.777 -3.050 1.00 85.31 196 ASP A CA 1
ATOM 1607 C C . ASP A 1 196 ? 11.541 -0.178 -4.236 1.00 85.31 196 ASP A C 1
ATOM 1609 O O . ASP A 1 196 ? 10.816 -1.167 -4.175 1.00 85.31 196 ASP A O 1
ATOM 1613 N N . MET A 1 197 ? 12.300 0.105 -5.291 1.00 87.12 197 MET A N 1
ATOM 1614 C CA . MET A 1 197 ? 12.303 -0.650 -6.540 1.00 87.12 197 MET A CA 1
ATOM 1615 C C . MET A 1 197 ? 13.701 -1.215 -6.793 1.00 87.12 197 MET A C 1
ATOM 1617 O O . MET A 1 197 ? 14.672 -0.461 -6.856 1.00 87.12 197 MET A O 1
ATOM 1621 N N . TYR A 1 198 ? 13.795 -2.534 -6.962 1.00 88.75 198 TYR A N 1
ATOM 1622 C CA . TYR A 1 198 ? 15.056 -3.232 -7.258 1.00 88.75 198 TYR A CA 1
ATOM 1623 C C . TYR A 1 198 ? 15.128 -3.777 -8.682 1.00 88.75 198 TYR A C 1
ATOM 1625 O O . TYR A 1 198 ? 16.134 -4.387 -9.046 1.00 88.75 198 TYR A O 1
ATOM 1633 N N . MET A 1 199 ? 14.063 -3.569 -9.453 1.00 90.19 199 MET A N 1
ATOM 1634 C CA . MET A 1 199 ? 13.978 -3.959 -10.848 1.00 90.19 199 MET A CA 1
ATOM 1635 C C . MET A 1 199 ? 14.972 -3.185 -11.701 1.00 90.19 199 MET A C 1
ATOM 1637 O O . MET A 1 199 ? 15.181 -1.983 -11.500 1.00 90.19 199 MET A O 1
ATOM 1641 N N . ASP A 1 200 ? 15.534 -3.864 -12.694 1.00 92.19 200 ASP A N 1
ATOM 1642 C CA . ASP A 1 200 ? 16.237 -3.179 -13.765 1.00 92.19 200 ASP A CA 1
ATOM 1643 C C . ASP A 1 200 ? 15.257 -2.477 -14.725 1.00 92.19 200 ASP A C 1
ATOM 1645 O O . ASP A 1 200 ? 14.029 -2.596 -14.644 1.00 92.19 200 ASP A O 1
ATOM 1649 N N . ARG A 1 201 ? 15.809 -1.695 -15.656 1.00 92.94 201 ARG A N 1
ATOM 1650 C CA . ARG A 1 201 ? 15.006 -0.914 -16.603 1.00 92.94 201 ARG A CA 1
ATOM 1651 C C . ARG A 1 201 ? 14.148 -1.802 -17.510 1.00 92.94 201 ARG A C 1
ATOM 1653 O O . ARG A 1 201 ? 13.074 -1.373 -17.925 1.00 92.94 201 ARG A O 1
ATOM 1660 N N . SER A 1 202 ? 14.620 -2.997 -17.853 1.00 93.38 202 SER A N 1
ATOM 1661 C CA . SER A 1 202 ? 13.886 -3.921 -18.716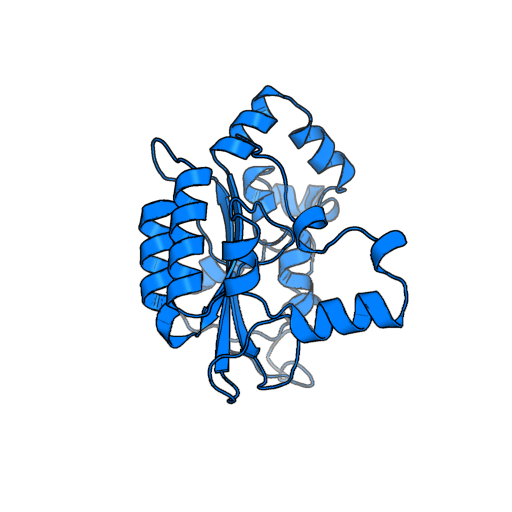 1.00 93.38 202 SER A CA 1
ATOM 1662 C C . SER A 1 202 ? 12.705 -4.551 -17.980 1.00 93.38 202 SER A C 1
ATOM 1664 O O . SER A 1 202 ? 11.591 -4.522 -18.501 1.00 93.38 202 SER A O 1
ATOM 1666 N N . GLU A 1 203 ? 12.915 -4.994 -16.738 1.00 94.00 203 GLU A N 1
ATOM 1667 C CA . GLU A 1 203 ? 11.872 -5.520 -15.855 1.00 94.00 203 GLU A CA 1
ATOM 1668 C C . GLU A 1 203 ? 10.798 -4.461 -15.572 1.00 94.00 203 GLU A C 1
ATOM 1670 O O . GLU A 1 203 ? 9.601 -4.746 -15.629 1.00 94.00 203 GLU A O 1
ATOM 1675 N N . PHE A 1 204 ? 11.212 -3.211 -15.346 1.00 93.81 204 PHE A N 1
ATOM 1676 C CA . PHE A 1 204 ? 10.301 -2.082 -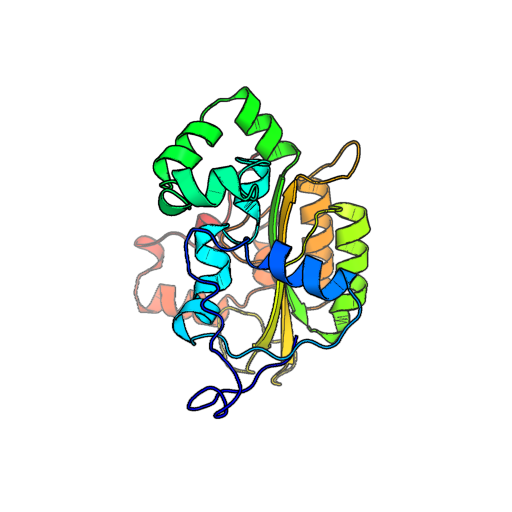15.165 1.00 93.81 204 PHE A CA 1
ATOM 1677 C C . PHE A 1 204 ? 9.358 -1.898 -16.363 1.00 93.81 204 PHE A C 1
ATOM 1679 O O . PHE A 1 204 ? 8.137 -1.822 -16.211 1.00 93.81 204 PHE A O 1
ATOM 1686 N N . TRP A 1 205 ? 9.906 -1.857 -17.580 1.00 93.56 205 TRP A N 1
ATOM 1687 C CA . TRP A 1 205 ? 9.106 -1.678 -18.795 1.00 93.56 205 TRP A CA 1
ATOM 1688 C C . TRP A 1 205 ? 8.319 -2.930 -19.208 1.00 93.56 205 TRP A C 1
ATOM 1690 O O . TRP A 1 205 ? 7.541 -2.874 -20.163 1.00 93.56 205 TRP A O 1
ATOM 1700 N N . GLU A 1 206 ? 8.453 -4.043 -18.489 1.00 93.38 206 GLU A N 1
ATOM 1701 C CA . GLU A 1 206 ? 7.550 -5.187 -18.621 1.00 93.38 206 GLU A CA 1
ATOM 1702 C C . GLU A 1 206 ? 6.199 -4.942 -17.921 1.00 93.38 206 GLU A C 1
ATOM 1704 O O . GLU A 1 206 ? 5.153 -5.402 -18.398 1.00 93.38 206 GLU A O 1
ATOM 1709 N N . MET A 1 207 ? 6.208 -4.185 -16.816 1.00 92.12 207 MET A N 1
ATOM 1710 C CA . MET A 1 207 ? 5.009 -3.774 -16.068 1.00 92.12 207 MET A CA 1
ATOM 1711 C C . MET A 1 207 ? 4.317 -2.554 -16.696 1.00 92.12 207 MET A C 1
ATOM 1713 O O . MET A 1 207 ? 3.091 -2.431 -16.658 1.00 92.12 207 MET A O 1
ATOM 1717 N N . PHE A 1 208 ? 5.098 -1.651 -17.294 1.00 94.06 208 PHE A N 1
ATOM 1718 C CA . PHE A 1 208 ? 4.619 -0.382 -17.850 1.00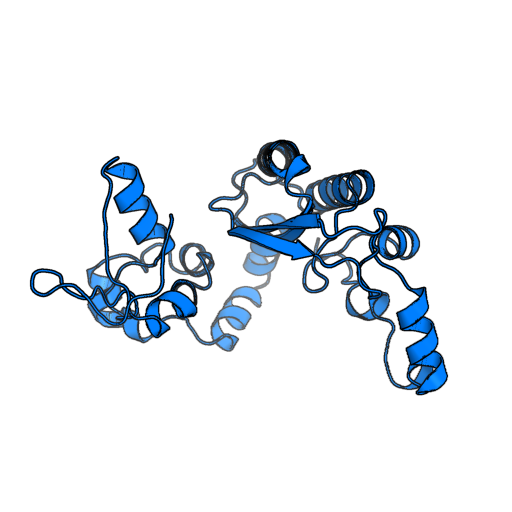 94.06 208 PHE A CA 1
ATOM 1719 C C . PHE A 1 208 ? 4.733 -0.329 -19.381 1.00 94.06 208 PHE A C 1
ATOM 1721 O O . PHE A 1 208 ? 5.496 -1.071 -19.994 1.00 94.06 208 PHE A O 1
ATOM 1728 N N . ASP A 1 209 ? 3.956 0.534 -20.029 1.00 92.56 209 ASP A N 1
ATOM 1729 C CA . ASP A 1 209 ? 4.035 0.795 -21.468 1.00 92.56 209 ASP A CA 1
ATOM 1730 C C . ASP A 1 209 ? 4.746 2.133 -21.718 1.00 92.56 209 ASP A C 1
ATOM 1732 O O . ASP A 1 209 ? 4.229 3.212 -21.411 1.00 92.56 209 ASP A O 1
ATOM 1736 N N . SER A 1 210 ? 5.957 2.058 -22.275 1.00 93.88 210 SER A N 1
ATOM 1737 C CA . SER A 1 210 ? 6.778 3.229 -22.589 1.00 93.88 210 SER A CA 1
ATOM 1738 C C . SER A 1 210 ? 6.321 3.977 -23.838 1.00 93.88 210 SER A C 1
ATOM 1740 O O . SER A 1 210 ? 6.749 5.109 -24.042 1.00 93.88 210 SER A O 1
ATOM 1742 N N . SER A 1 211 ? 5.458 3.402 -24.678 1.00 93.38 211 SER A N 1
ATOM 1743 C CA . SER A 1 211 ? 5.211 3.899 -26.038 1.00 93.38 211 SER A CA 1
ATOM 1744 C C . SER A 1 211 ? 4.624 5.311 -26.042 1.00 93.38 211 SER A C 1
ATOM 1746 O O . SER A 1 211 ? 5.188 6.238 -26.628 1.00 93.38 211 SER A O 1
ATOM 1748 N N . LEU A 1 212 ? 3.503 5.499 -25.335 1.00 93.56 212 LEU A N 1
ATOM 1749 C CA . LEU A 1 212 ? 2.853 6.807 -25.215 1.00 93.56 212 LEU A CA 1
ATOM 1750 C C . LEU A 1 212 ? 3.713 7.786 -24.404 1.00 93.56 212 LEU A C 1
ATOM 1752 O O . LEU A 1 212 ? 3.782 8.972 -24.727 1.00 93.56 212 LEU A O 1
ATOM 1756 N N . TYR A 1 213 ? 4.384 7.281 -23.370 1.00 94.69 213 TYR A N 1
ATOM 1757 C CA . TYR A 1 213 ? 5.257 8.060 -22.500 1.00 94.69 213 TYR A CA 1
ATOM 1758 C C . TYR A 1 213 ? 6.437 8.674 -23.271 1.00 94.69 213 TYR A C 1
ATOM 1760 O O . TYR A 1 213 ? 6.644 9.888 -23.225 1.00 94.69 213 TYR A O 1
ATOM 1768 N N . GLU A 1 214 ? 7.161 7.872 -24.050 1.00 94.88 214 GLU A N 1
ATOM 1769 C CA . GLU A 1 214 ? 8.296 8.324 -24.856 1.00 94.88 214 GLU A CA 1
ATOM 1770 C C . GLU A 1 214 ? 7.869 9.260 -25.984 1.00 94.88 214 GLU A C 1
ATOM 1772 O O . GLU A 1 214 ? 8.526 10.277 -26.224 1.00 94.88 214 GLU A O 1
ATOM 1777 N N . TRP A 1 215 ? 6.737 8.979 -26.637 1.00 95.31 215 TRP A N 1
ATOM 1778 C CA . TRP A 1 215 ? 6.194 9.874 -27.658 1.00 95.31 215 TRP A CA 1
ATOM 1779 C C . TRP A 1 215 ? 5.915 11.275 -27.097 1.00 95.31 215 TRP A C 1
ATOM 1781 O O . TRP A 1 215 ? 6.328 12.274 -27.694 1.00 95.31 215 TRP A O 1
ATOM 1791 N N . LEU A 1 216 ? 5.280 11.363 -25.920 1.00 95.12 216 LEU A N 1
ATOM 1792 C CA . LEU A 1 216 ? 5.036 12.638 -25.240 1.00 95.12 216 LEU A CA 1
ATOM 1793 C C . LEU A 1 216 ? 6.348 13.340 -24.876 1.00 95.12 216 LEU A C 1
ATOM 1795 O O . LEU A 1 216 ? 6.476 14.549 -25.087 1.00 95.12 216 LEU A O 1
ATOM 1799 N N . ARG A 1 217 ? 7.344 12.596 -24.381 1.00 95.88 217 ARG A N 1
ATOM 1800 C CA . ARG A 1 217 ? 8.644 13.170 -24.010 1.00 95.88 217 ARG A CA 1
ATOM 1801 C C . ARG A 1 217 ? 9.384 13.779 -25.190 1.00 95.88 217 ARG A C 1
ATOM 1803 O O . ARG A 1 217 ? 10.021 14.815 -25.019 1.00 95.88 217 ARG A O 1
ATOM 1810 N N . VAL A 1 218 ? 9.308 13.161 -26.366 1.00 96.56 218 VAL A N 1
ATOM 1811 C CA . VAL A 1 218 ? 9.895 13.717 -27.593 1.00 96.56 218 VAL A CA 1
ATOM 1812 C C . VAL A 1 218 ? 9.106 14.940 -28.048 1.00 96.56 218 VAL A C 1
ATOM 1814 O O . VAL A 1 218 ? 9.689 16.007 -28.227 1.00 96.56 218 VAL A O 1
ATOM 1817 N N . LYS A 1 219 ? 7.780 14.811 -28.178 1.00 96.94 219 LYS A N 1
ATOM 1818 C CA . LYS A 1 219 ? 6.899 15.866 -28.698 1.00 96.94 219 LYS A CA 1
ATOM 1819 C C . LYS A 1 219 ? 7.012 17.182 -27.925 1.00 96.94 219 LYS A C 1
ATOM 1821 O O . LYS A 1 219 ? 6.967 18.245 -28.534 1.00 96.94 219 LYS A O 1
ATOM 1826 N N . TYR A 1 220 ? 7.144 17.106 -26.603 1.00 96.62 220 TYR A N 1
ATOM 1827 C CA . TYR A 1 220 ? 7.194 18.276 -25.723 1.00 96.62 220 TYR A CA 1
ATOM 1828 C C . TYR A 1 220 ? 8.607 18.615 -25.225 1.00 96.62 220 TYR A C 1
ATOM 1830 O O . TYR A 1 220 ? 8.751 19.425 -24.313 1.00 96.62 220 TYR A O 1
ATOM 1838 N N . GLY A 1 221 ? 9.657 18.004 -25.789 1.00 95.50 221 GLY A N 1
ATOM 1839 C CA . GLY A 1 221 ? 11.043 18.298 -25.403 1.00 95.50 221 GLY A CA 1
ATOM 1840 C C . GLY A 1 221 ? 11.388 17.925 -23.954 1.00 95.50 221 GLY A C 1
ATOM 1841 O O . GLY A 1 221 ? 12.312 18.483 -23.371 1.00 95.50 221 GLY A O 1
ATOM 1842 N N . CYS A 1 222 ? 10.669 16.979 -23.344 1.00 95.88 222 CYS A N 1
ATOM 1843 C CA . CYS A 1 222 ? 10.873 16.597 -21.946 1.00 95.88 222 CYS A CA 1
ATOM 1844 C C . CYS A 1 222 ? 12.158 15.796 -21.712 1.00 95.88 222 CYS A C 1
ATOM 1846 O O . CYS A 1 222 ? 12.591 15.701 -20.568 1.00 95.88 222 CYS A O 1
ATOM 1848 N N . ARG A 1 223 ? 12.766 15.218 -22.758 1.00 91.94 223 ARG A N 1
ATOM 1849 C CA . ARG A 1 223 ? 13.969 14.376 -22.620 1.00 91.94 223 ARG A CA 1
ATOM 1850 C C . ARG A 1 223 ? 15.157 15.109 -21.998 1.00 91.94 223 ARG A C 1
ATOM 1852 O O . ARG A 1 223 ? 15.895 14.497 -21.240 1.00 91.94 223 ARG A O 1
ATOM 1859 N N . SER A 1 224 ? 15.333 16.391 -22.312 1.00 90.31 224 SER A N 1
ATOM 1860 C CA . SER A 1 224 ? 16.388 17.229 -21.731 1.00 90.31 224 SER A CA 1
ATOM 1861 C C . SER A 1 224 ? 15.943 17.958 -20.463 1.00 90.31 224 SER A C 1
ATOM 1863 O O . SER A 1 224 ? 16.782 18.314 -19.643 1.00 90.31 224 SER A O 1
ATOM 1865 N N . ALA A 1 225 ? 14.638 18.191 -20.298 1.00 93.38 225 ALA A N 1
ATOM 1866 C CA . ALA A 1 225 ? 14.097 18.970 -19.188 1.00 93.38 225 ALA A CA 1
ATOM 1867 C C . ALA A 1 225 ? 13.844 18.144 -17.916 1.00 93.38 225 ALA A C 1
ATOM 1869 O O . ALA A 1 225 ? 13.942 18.678 -16.812 1.00 93.38 225 ALA A O 1
ATOM 1870 N N . PHE A 1 226 ? 13.499 16.859 -18.052 1.00 93.69 226 PHE A N 1
ATOM 1871 C CA . PHE A 1 226 ? 13.096 16.010 -16.932 1.00 93.69 226 PHE A CA 1
ATOM 1872 C C . PHE A 1 226 ? 13.744 14.623 -17.005 1.00 93.69 226 PHE A C 1
ATOM 1874 O O . PHE A 1 226 ? 13.811 14.039 -18.094 1.00 93.69 226 PHE A O 1
ATOM 1881 N N . PRO A 1 227 ? 14.136 14.042 -15.853 1.00 92.19 227 PRO A N 1
ATOM 1882 C CA . PRO A 1 227 ? 14.614 12.666 -15.809 1.00 92.19 227 PRO A CA 1
ATOM 1883 C C . PRO A 1 227 ? 13.542 11.696 -16.309 1.00 92.19 227 PRO A C 1
ATOM 1885 O O . PRO A 1 227 ? 12.342 12.012 -16.371 1.00 92.19 227 PRO A O 1
ATOM 1888 N N . ASP A 1 228 ? 13.987 10.510 -16.695 1.00 91.94 228 ASP A N 1
ATOM 1889 C CA . ASP A 1 228 ? 13.085 9.414 -17.004 1.00 91.94 228 ASP A CA 1
ATOM 1890 C C . ASP A 1 228 ? 12.315 8.952 -15.749 1.00 91.94 228 ASP A C 1
ATOM 1892 O O . ASP A 1 228 ? 12.770 9.124 -14.615 1.00 91.94 228 ASP A O 1
ATOM 1896 N N . VAL A 1 229 ? 11.127 8.372 -15.931 1.00 92.88 229 VAL A N 1
ATOM 1897 C CA . VAL A 1 229 ? 10.312 7.889 -14.807 1.00 92.88 229 VAL A CA 1
ATOM 1898 C C . VAL A 1 229 ? 11.028 6.772 -14.051 1.00 92.88 229 VAL A C 1
ATOM 1900 O O . VAL A 1 229 ? 11.023 6.789 -12.823 1.00 92.88 229 VAL A O 1
ATOM 1903 N N . TYR A 1 230 ? 11.717 5.874 -14.762 1.00 92.38 230 TYR A N 1
ATOM 1904 C CA . TYR A 1 230 ? 12.530 4.842 -14.130 1.00 92.38 230 TYR A CA 1
ATOM 1905 C C . TYR A 1 230 ? 13.676 5.472 -13.337 1.00 92.38 230 TYR A C 1
ATOM 1907 O O . TYR A 1 230 ? 13.886 5.106 -12.191 1.00 92.38 230 TYR A O 1
ATOM 1915 N N . GLU A 1 231 ? 14.372 6.472 -13.887 1.00 90.25 231 GLU A N 1
ATOM 1916 C CA . GLU A 1 231 ? 15.474 7.158 -13.186 1.00 90.25 231 GLU A CA 1
ATOM 1917 C C . GLU A 1 231 ? 15.009 7.868 -11.917 1.00 90.25 231 GLU A C 1
ATOM 1919 O O . GLU A 1 231 ? 15.715 7.875 -10.913 1.00 90.25 231 GLU A O 1
ATOM 1924 N N . LYS A 1 232 ? 13.810 8.452 -11.947 1.00 88.56 232 LYS A N 1
ATOM 1925 C CA . LYS A 1 232 ? 13.212 9.099 -10.779 1.00 88.56 232 LYS A CA 1
ATOM 1926 C C . LYS A 1 232 ? 12.796 8.092 -9.702 1.00 88.56 232 LYS A C 1
ATOM 1928 O O . LYS A 1 232 ? 12.844 8.422 -8.519 1.00 88.56 232 LYS A O 1
ATOM 1933 N N . SER A 1 233 ? 12.336 6.912 -10.108 1.00 85.38 233 SER A N 1
ATOM 1934 C CA . SER A 1 233 ? 11.841 5.869 -9.203 1.00 85.38 233 SER A CA 1
ATOM 1935 C C . SER A 1 233 ? 12.927 4.914 -8.725 1.00 85.38 233 SER A C 1
ATOM 1937 O O . SER A 1 233 ? 12.766 4.286 -7.681 1.00 85.38 233 SER A O 1
ATOM 1939 N N . PHE A 1 234 ? 14.049 4.834 -9.434 1.00 79.69 234 PHE A N 1
ATOM 1940 C CA . PHE A 1 234 ? 15.191 4.029 -9.045 1.00 79.69 234 PHE A CA 1
ATOM 1941 C C . PHE A 1 234 ? 15.872 4.638 -7.817 1.00 79.69 234 PHE A C 1
ATOM 1943 O O . PHE A 1 234 ? 16.663 5.577 -7.902 1.00 79.69 234 PHE A O 1
ATOM 1950 N N . HIS A 1 235 ? 15.556 4.086 -6.651 1.00 65.75 235 HIS A N 1
ATOM 1951 C CA . HIS A 1 235 ? 16.247 4.399 -5.412 1.00 65.75 235 HIS A CA 1
ATOM 1952 C C . HIS A 1 235 ? 17.315 3.328 -5.209 1.00 65.75 235 HIS A C 1
ATOM 1954 O O . HIS A 1 235 ? 16.999 2.150 -5.059 1.00 65.75 235 HIS A O 1
ATOM 1960 N N . GLY A 1 236 ? 18.590 3.730 -5.215 1.00 54.75 236 GLY A N 1
ATOM 1961 C CA . GLY A 1 236 ? 19.680 2.843 -4.814 1.00 54.75 236 GLY A CA 1
ATOM 1962 C C . GLY A 1 236 ? 19.363 2.199 -3.461 1.00 54.75 236 GLY A C 1
ATOM 1963 O O . GLY A 1 236 ? 18.825 2.859 -2.571 1.00 54.75 236 GLY A O 1
ATOM 1964 N N . ALA A 1 237 ? 19.647 0.901 -3.349 1.00 48.22 237 ALA A N 1
ATOM 1965 C CA . ALA A 1 237 ? 19.233 0.055 -2.236 1.00 48.22 237 ALA A CA 1
ATOM 1966 C C . ALA A 1 237 ? 19.477 0.718 -0.866 1.00 48.22 237 ALA A C 1
ATOM 1968 O O . ALA A 1 237 ? 20.602 1.102 -0.546 1.00 48.22 237 ALA A O 1
ATOM 1969 N N . ARG A 1 238 ? 18.422 0.843 -0.044 1.00 53.84 238 ARG A N 1
ATOM 1970 C CA . ARG A 1 238 ? 18.538 1.348 1.339 1.00 53.84 238 ARG A CA 1
ATOM 1971 C C . ARG A 1 238 ? 19.232 0.349 2.273 1.00 53.84 238 ARG A C 1
ATOM 1973 O O . ARG A 1 238 ? 19.616 0.735 3.374 1.00 53.84 238 ARG A O 1
ATOM 1980 N N . CYS A 1 239 ? 19.406 -0.900 1.830 1.00 50.62 239 CYS A N 1
ATOM 1981 C CA . CYS A 1 239 ? 20.107 -2.003 2.491 1.00 50.62 239 CYS A CA 1
ATOM 1982 C C . CYS A 1 239 ? 20.710 -2.957 1.453 1.00 50.62 239 CYS A C 1
ATOM 1984 O O . CYS A 1 239 ? 20.016 -3.238 0.446 1.00 50.62 239 CYS A O 1
#

pLDDT: mean 88.64, std 10.29, range [48.22, 98.31]